Protein AF-A0AA40B364-F1 (afdb_monomer)

Foldseek 3Di:
DDDDDDDDDDDDDDDDDDDDPDPAADQQGWWADPPRAIFGFHFPVLLDPQWDWDAPRGHNDPRRTTTIFHQAWDPLGFTWHFCVPQPQNQWDAPGGGGDRRGTTRHHDPVDHGDDPDPLALLQQLLVQLCVQFFAAADPPFAFLVAADDVVRHAAFLRSSQNSCCVRVVDHCPVLVCSAQLSLQVPDCVSNVWDKDFLQPDAFRKKWWDFAPLSDSPPSRTHHIFTDRGSAQKTFGNQDHPDGTDIDGLPPDPSNVSQHPDDRRITITRGDRPDDPDPVVVVVVVVVVVVVCVPPDPVVVVVVVVVVVPPPVVVVVVVVVVVVLLVVLPPVPDPVSVVVVVVVVVVVVVPDDDDDDDDDD

Radius of gyration: 29.92 Å; Cα contacts (8 Å, |Δi|>4): 599; chains: 1; bounding box: 68×117×84 Å

InterPro domains:
  IPR000064 Endopeptidase, NLPC/P60 domain [PF00877] (134-253)
  IPR000064 Endopeptidase, NLPC/P60 domain [PS51935] (119-266)
  IPR038765 Papain-like cysteine peptidase superfamily [SSF54001] (124-273)
  IPR051794 Peptidoglycan endopeptidase RipA/RipB-like [PTHR47359] (113-251)

Sequence (360 aa):
MKPVFLILSLLSAGFAAASNITERSVLNGACTGADGAPGVCIHKDACGSGAKFINNACPGTPDEVKCCTKTSCGSAGGNCRFTSQCASRNTQSGLCPGPVDFKCCLPTKTDPDPKPPTKDPGLAILAKAKEAVGVPYRFDSGSCSGPTGNPKSFDCSGLVSWAVCQVTHRSLFDENLRETYKLYCAPESKSKYKKIPFSQRRAGDAVFFGPNKCRCPGRDVHHVALMLDSGTRIWNALKRGAKVREDNFKGKHDYQNYDDGPRRHCYLGLPRAWGRLVYFAIGSCWWQTRVAKKKDKKAAEDLEAALADSASYREEVIQLTGMLRGMAGNANDPRGVELAKYIDRQVVRRGPNRSDPLSE

Mean predicted aligned error: 21.0 Å

Nearest PDB structures (foldseek):
  8auc-assembly3_B  TM=7.488E-01  e=2.803E-07  Corynebacterium glutamicum ATCC 13032
  8auc-assembly3_A  TM=7.396E-01  e=6.044E-07  Corynebacterium glutamicum ATCC 13032
  8aud-assembly1_A  TM=7.665E-01  e=1.158E-06  Corynebacterium glutamicum ATCC 13032
  8aud-assembly2_B  TM=7.556E-01  e=2.496E-06  Corynebacterium glutamicum ATCC 13032

Solvent-accessible surface area (backbone atoms only — not comparable to full-atom values): 20580 Å² total; per-residue (Å²): 139,85,87,83,84,84,82,87,82,85,82,83,83,80,82,82,81,82,77,78,82,69,77,61,39,46,85,69,26,80,24,61,33,77,100,69,38,48,25,32,17,34,48,54,86,56,47,46,93,81,43,49,74,34,84,82,42,24,46,81,47,60,90,59,36,18,11,31,24,27,81,62,21,70,97,65,53,7,31,30,36,46,56,94,71,32,88,65,71,37,67,40,78,88,61,28,61,71,49,92,54,30,18,14,29,31,62,45,99,93,42,80,62,80,63,84,62,73,70,45,53,19,46,35,24,42,56,50,43,56,74,46,58,65,36,35,29,34,86,94,16,34,38,66,93,38,61,31,75,87,73,54,8,22,16,26,34,21,42,52,34,18,18,41,14,71,69,67,74,47,53,32,67,84,67,70,31,39,50,45,32,46,44,69,56,39,53,47,88,76,55,65,32,46,74,44,61,68,94,70,46,36,48,20,23,37,42,46,42,36,57,84,66,48,40,66,80,80,64,37,27,73,40,37,32,28,26,64,36,69,72,52,38,29,41,37,23,81,44,82,92,38,42,22,40,81,49,60,49,70,93,29,77,97,37,43,90,54,64,85,56,102,82,47,67,49,36,39,30,50,50,76,69,75,71,90,67,64,68,62,59,59,54,49,53,60,52,50,57,62,58,42,76,75,76,45,73,64,67,55,53,55,53,51,54,62,57,73,68,40,68,72,57,57,55,54,52,51,53,52,52,52,52,52,52,63,71,32,64,53,92,84,40,75,66,29,55,54,51,48,56,51,51,52,56,58,52,66,76,66,59,79,83,79,80,81,89,90,88,134

Structure (mmCIF, N/CA/C/O backbone):
data_AF-A0AA40B364-F1
#
_entry.id   AF-A0AA40B364-F1
#
loop_
_atom_site.group_PDB
_atom_site.id
_atom_site.type_symbol
_atom_site.label_atom_id
_atom_site.label_alt_id
_atom_site.label_comp_id
_atom_site.label_asym_id
_atom_site.label_entity_id
_atom_site.label_seq_id
_atom_site.pdbx_PDB_ins_code
_atom_site.Cartn_x
_atom_site.Cartn_y
_atom_site.Cartn_z
_atom_site.occupancy
_atom_site.B_iso_or_equiv
_atom_site.auth_seq_id
_atom_site.auth_comp_id
_atom_site.auth_asym_id
_atom_site.auth_atom_id
_atom_site.pdbx_PDB_model_num
ATOM 1 N N . MET A 1 1 ? 36.966 -65.752 30.920 1.00 45.97 1 MET A N 1
ATOM 2 C CA . MET A 1 1 ? 35.956 -65.251 29.960 1.00 45.97 1 MET A CA 1
ATOM 3 C C . MET A 1 1 ? 35.439 -63.926 30.511 1.00 45.97 1 MET A C 1
ATOM 5 O O . MET A 1 1 ? 35.080 -63.891 31.679 1.00 45.97 1 MET A O 1
ATOM 9 N N . LYS A 1 2 ? 35.581 -62.822 29.763 1.00 35.88 2 LYS A N 1
ATOM 10 C CA . LYS A 1 2 ? 35.313 -61.444 30.231 1.00 35.88 2 LYS A CA 1
ATOM 11 C C . LYS A 1 2 ? 33.823 -61.076 30.061 1.00 35.88 2 LYS A C 1
ATOM 13 O O . LYS A 1 2 ? 33.195 -61.624 29.158 1.00 35.88 2 LYS A O 1
ATOM 18 N N . PRO A 1 3 ? 33.268 -60.182 30.902 1.00 50.34 3 PRO A N 1
ATOM 19 C CA . PRO A 1 3 ? 31.832 -59.929 30.999 1.00 50.34 3 PRO A CA 1
ATOM 20 C C . PRO A 1 3 ? 31.361 -58.932 29.934 1.00 50.34 3 PRO A C 1
ATOM 22 O O . PRO A 1 3 ? 32.080 -57.991 29.601 1.00 50.34 3 PRO A O 1
ATOM 25 N N . VAL A 1 4 ? 30.138 -59.107 29.434 1.00 64.19 4 VAL A N 1
ATOM 26 C CA . VAL A 1 4 ? 29.458 -58.128 28.573 1.00 64.19 4 VAL A CA 1
ATOM 27 C C . VAL A 1 4 ? 28.274 -57.570 29.357 1.00 64.19 4 VAL A C 1
ATOM 29 O O . VAL A 1 4 ? 27.273 -58.249 29.561 1.00 64.19 4 VAL A O 1
ATOM 32 N N . PHE A 1 5 ? 28.437 -56.341 29.847 1.00 52.22 5 PHE A N 1
ATOM 33 C CA . PHE A 1 5 ? 27.385 -55.547 30.477 1.00 52.22 5 PHE A CA 1
ATOM 34 C C . PHE A 1 5 ? 26.496 -54.928 29.391 1.00 52.22 5 PHE A C 1
ATOM 36 O O . PHE A 1 5 ? 26.976 -54.188 28.533 1.00 52.22 5 PHE A O 1
ATOM 43 N N . LEU A 1 6 ? 25.200 -55.231 29.444 1.00 58.03 6 LEU A N 1
ATOM 44 C CA . LEU A 1 6 ? 24.162 -54.660 28.590 1.00 58.03 6 LEU A CA 1
ATOM 45 C C . LEU A 1 6 ? 23.707 -53.320 29.202 1.00 58.03 6 LEU A C 1
ATOM 47 O O . LEU A 1 6 ? 23.077 -53.308 30.258 1.00 58.03 6 LEU A O 1
ATOM 51 N N . ILE A 1 7 ? 24.056 -52.191 28.577 1.00 55.50 7 ILE A N 1
ATOM 52 C CA . ILE A 1 7 ? 23.631 -50.850 29.015 1.00 55.50 7 ILE A CA 1
ATOM 53 C C . ILE A 1 7 ? 22.301 -50.496 28.339 1.00 55.50 7 ILE A C 1
ATOM 55 O O . ILE A 1 7 ? 22.198 -50.445 27.114 1.00 55.50 7 ILE A O 1
ATOM 59 N N . LEU A 1 8 ? 21.290 -50.254 29.173 1.00 51.62 8 LEU A N 1
ATOM 60 C CA . LEU A 1 8 ? 19.938 -49.818 28.838 1.00 51.62 8 LEU A CA 1
ATOM 61 C C . LEU A 1 8 ? 19.918 -48.284 28.679 1.00 51.62 8 LEU A C 1
ATOM 63 O O . LEU A 1 8 ? 20.059 -47.565 29.666 1.00 51.62 8 LEU A O 1
ATOM 67 N N . SER A 1 9 ? 19.735 -47.773 27.458 1.00 53.75 9 SER A N 1
ATOM 68 C CA . SER A 1 9 ? 19.568 -46.331 27.202 1.00 53.75 9 SER A CA 1
ATOM 69 C C . SER A 1 9 ? 18.086 -45.964 27.089 1.00 53.75 9 SER A C 1
ATOM 71 O O . SER A 1 9 ? 17.447 -46.225 26.071 1.00 53.75 9 SER A O 1
ATOM 73 N N . LEU A 1 10 ? 17.549 -45.328 28.133 1.00 52.78 10 LEU A N 1
ATOM 74 C CA . LEU A 1 10 ? 16.273 -44.607 28.111 1.00 52.78 10 LEU A CA 1
ATOM 75 C C . LEU A 1 10 ? 16.456 -43.271 27.369 1.00 52.78 10 LEU A C 1
ATOM 77 O O . LEU A 1 10 ? 17.061 -42.347 27.911 1.00 52.78 10 LEU A O 1
ATOM 81 N N . LEU A 1 11 ? 15.922 -43.151 26.149 1.00 57.72 11 LEU A N 1
ATOM 82 C CA . LEU A 1 11 ? 15.727 -41.851 25.496 1.00 57.72 11 LEU A CA 1
ATOM 83 C C . LEU A 1 11 ? 14.357 -41.278 25.881 1.00 57.72 11 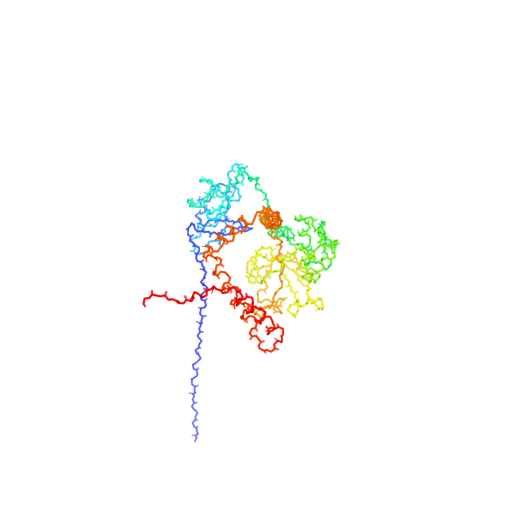LEU A C 1
ATOM 85 O O . LEU A 1 11 ? 13.308 -41.774 25.475 1.00 57.72 11 LEU A O 1
ATOM 89 N N . SER A 1 12 ? 14.392 -40.202 26.654 1.00 53.16 12 SER A N 1
ATOM 90 C CA . SER A 1 12 ? 13.273 -39.340 27.012 1.00 53.16 12 SER A CA 1
ATOM 91 C C . SER A 1 12 ? 12.926 -38.387 25.858 1.00 53.16 12 SER A C 1
ATOM 93 O O . SER A 1 12 ? 13.654 -37.437 25.577 1.00 53.16 12 SER A O 1
ATOM 95 N N . ALA A 1 13 ? 11.784 -38.606 25.201 1.00 55.00 13 ALA A N 1
ATOM 96 C CA . ALA A 1 13 ? 11.195 -37.649 24.263 1.00 55.00 13 ALA A CA 1
ATOM 97 C C . ALA A 1 13 ? 10.244 -36.702 25.015 1.00 55.00 13 ALA A C 1
ATOM 99 O O . ALA A 1 13 ? 9.078 -37.015 25.250 1.00 55.00 13 ALA A O 1
ATOM 100 N N . GLY A 1 14 ? 10.753 -35.538 25.423 1.00 47.88 14 GLY A N 1
ATOM 101 C CA . GLY A 1 14 ? 9.936 -34.445 25.948 1.00 47.88 14 GLY A CA 1
ATOM 102 C C . GLY A 1 14 ? 9.208 -33.721 24.815 1.00 47.88 14 GLY A C 1
ATOM 103 O O . GLY A 1 14 ? 9.818 -32.949 24.078 1.00 47.88 14 GLY A O 1
ATOM 104 N N . PHE A 1 15 ? 7.902 -33.948 24.677 1.00 54.12 15 PHE A N 1
ATOM 105 C CA . PHE A 1 15 ? 7.036 -33.149 23.810 1.00 54.12 15 PHE A CA 1
ATOM 106 C C . PHE A 1 15 ? 6.727 -31.808 24.491 1.00 54.12 15 PHE A C 1
ATOM 108 O O . PHE A 1 15 ? 5.899 -31.734 25.396 1.00 54.12 15 PHE A O 1
ATOM 115 N N . ALA A 1 16 ? 7.382 -30.731 24.056 1.00 50.66 16 ALA A N 1
ATOM 116 C CA . ALA A 1 16 ? 6.985 -29.373 24.415 1.00 50.66 16 ALA A CA 1
ATOM 117 C C . ALA A 1 16 ? 5.789 -28.946 23.544 1.00 50.66 16 ALA A C 1
ATOM 119 O O . ALA A 1 16 ? 5.950 -28.578 22.381 1.00 50.66 16 ALA A O 1
ATOM 120 N N . ALA A 1 17 ? 4.577 -29.002 24.099 1.00 53.25 17 ALA A N 1
ATOM 121 C CA . ALA A 1 17 ? 3.394 -28.414 23.480 1.00 53.25 17 ALA A CA 1
ATOM 122 C C . ALA A 1 17 ? 3.459 -26.880 23.602 1.00 53.25 17 ALA A C 1
ATOM 124 O O . ALA A 1 17 ? 3.235 -26.314 24.672 1.00 53.25 17 ALA A O 1
ATOM 125 N N . ALA A 1 18 ? 3.778 -26.195 22.503 1.00 51.03 18 ALA A N 1
ATOM 126 C CA . ALA A 1 18 ? 3.661 -24.745 22.414 1.00 51.03 18 ALA A CA 1
ATOM 127 C C . ALA A 1 18 ? 2.175 -24.361 22.309 1.00 51.03 18 ALA A C 1
ATOM 129 O O . ALA A 1 18 ? 1.571 -24.426 21.238 1.00 51.03 18 ALA A O 1
ATOM 130 N N . SER A 1 19 ? 1.576 -23.971 23.433 1.00 43.94 19 SER A N 1
ATOM 131 C CA . SER A 1 19 ? 0.236 -23.382 23.456 1.00 43.94 19 SER A CA 1
ATOM 132 C C . SER A 1 19 ? 0.289 -21.984 22.838 1.00 43.94 19 SER A C 1
ATOM 134 O O . SER A 1 19 ? 0.795 -21.044 23.448 1.00 43.94 19 SER A O 1
ATOM 136 N N . ASN A 1 20 ? -0.236 -21.832 21.621 1.00 45.94 20 ASN A N 1
ATOM 137 C CA . ASN A 1 20 ? -0.517 -20.516 21.056 1.00 45.94 20 ASN A CA 1
ATOM 138 C C . ASN A 1 20 ? -1.646 -19.878 21.875 1.00 45.94 20 ASN A C 1
ATOM 140 O O . ASN A 1 20 ? -2.795 -20.311 21.794 1.00 45.94 20 ASN A O 1
ATOM 144 N N . ILE A 1 21 ? -1.329 -18.855 22.669 1.00 45.75 21 ILE A N 1
ATOM 145 C CA . ILE A 1 21 ? -2.336 -18.015 23.321 1.00 45.75 21 ILE A CA 1
ATOM 146 C C . ILE A 1 21 ? -2.953 -17.137 22.228 1.00 45.75 21 ILE A C 1
ATOM 148 O O . ILE A 1 21 ? -2.521 -16.013 21.988 1.00 45.75 21 ILE A O 1
ATOM 152 N N . THR A 1 22 ? -3.931 -17.671 21.498 1.00 55.31 22 THR A N 1
ATOM 153 C CA . THR A 1 22 ? -4.832 -16.849 20.688 1.00 55.31 22 THR A CA 1
ATOM 154 C C . THR A 1 22 ? -5.627 -15.971 21.640 1.00 55.31 22 THR A C 1
ATOM 156 O O . THR A 1 22 ? -6.350 -16.484 22.496 1.00 55.31 22 THR A O 1
ATOM 159 N N . GLU A 1 23 ? -5.460 -14.658 21.505 1.00 60.25 23 GLU A N 1
ATOM 160 C CA . GLU A 1 23 ? -6.258 -13.660 22.208 1.00 60.25 23 GLU A CA 1
ATOM 161 C C . GLU A 1 23 ? -7.736 -13.979 21.952 1.00 60.25 23 GLU A C 1
ATOM 163 O O . GLU A 1 23 ? -8.206 -13.972 20.810 1.00 60.25 23 GLU A O 1
ATOM 168 N N . ARG A 1 24 ? -8.441 -14.405 23.006 1.00 70.19 24 ARG A N 1
ATOM 169 C CA . ARG A 1 24 ? -9.837 -14.817 22.884 1.00 70.19 24 ARG A CA 1
ATOM 170 C C . ARG A 1 24 ? -10.662 -13.574 22.602 1.00 70.19 24 ARG A C 1
ATOM 172 O O . ARG A 1 24 ? -10.646 -12.623 23.379 1.00 70.19 24 ARG A O 1
ATOM 179 N N . SER A 1 25 ? -11.403 -13.596 21.504 1.00 82.88 25 SER A N 1
ATOM 180 C CA . SER A 1 25 ? -12.483 -12.647 21.301 1.00 82.88 25 SER A CA 1
ATOM 181 C C . SER A 1 25 ? -13.517 -12.829 22.404 1.00 82.88 25 SER A C 1
ATOM 183 O O . SER A 1 25 ? -13.783 -13.940 22.862 1.00 82.88 25 SER A O 1
ATOM 185 N N . VAL A 1 26 ? -14.094 -11.718 22.836 1.00 89.06 26 VAL A N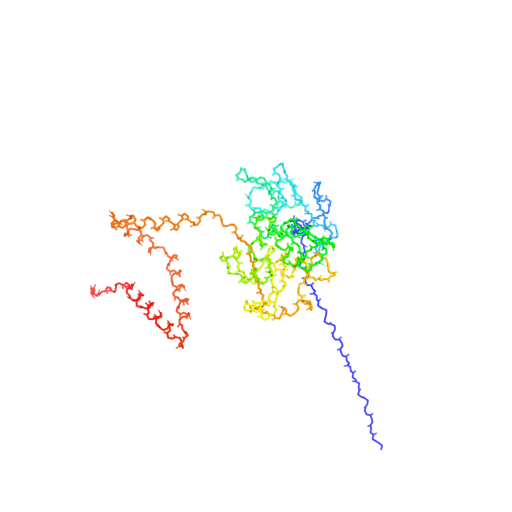 1
ATOM 186 C CA . VAL A 1 26 ? -15.186 -11.703 23.805 1.00 89.06 26 VAL A CA 1
ATOM 187 C C . VAL A 1 26 ? -16.482 -11.382 23.078 1.00 89.06 26 VAL A C 1
ATOM 189 O O . VAL A 1 26 ? -16.480 -10.656 22.080 1.00 89.06 26 VAL A O 1
ATOM 192 N N . LEU A 1 27 ? -17.598 -11.925 23.565 1.00 91.19 27 LEU A N 1
ATOM 193 C CA . LEU A 1 27 ? -18.919 -11.496 23.115 1.00 91.19 27 LEU A CA 1
ATOM 194 C C . LEU A 1 27 ? -19.039 -9.976 23.315 1.00 91.19 27 LEU A C 1
ATOM 196 O O . LEU A 1 27 ? -18.617 -9.456 24.345 1.00 91.19 27 LEU A O 1
ATOM 200 N N . ASN A 1 28 ? -19.588 -9.276 22.323 1.00 90.88 28 ASN A N 1
ATOM 201 C CA . ASN A 1 28 ? -19.626 -7.813 22.209 1.00 90.88 28 ASN A CA 1
ATOM 202 C C . ASN A 1 28 ? -18.254 -7.131 22.034 1.00 90.88 28 ASN A C 1
ATOM 204 O O . ASN A 1 28 ? -18.169 -5.906 22.060 1.00 90.88 28 ASN A O 1
ATOM 208 N N . GLY A 1 29 ? -17.184 -7.897 21.823 1.00 88.94 29 GLY A N 1
ATOM 209 C CA . GLY A 1 29 ? -15.846 -7.378 21.556 1.00 88.94 29 GLY A CA 1
ATOM 210 C C . GLY A 1 29 ? -15.648 -6.929 20.111 1.00 88.94 29 GLY A C 1
ATOM 211 O O . GLY A 1 29 ? -16.400 -7.302 19.207 1.00 88.94 29 GLY A O 1
ATOM 212 N N . ALA A 1 30 ? -14.600 -6.139 19.884 1.00 88.44 30 ALA A N 1
ATOM 213 C CA . ALA A 1 30 ? -14.223 -5.704 18.547 1.00 88.44 30 ALA A CA 1
ATOM 214 C C . ALA A 1 30 ? -13.685 -6.856 17.694 1.00 88.44 30 ALA A C 1
ATOM 216 O O . ALA A 1 30 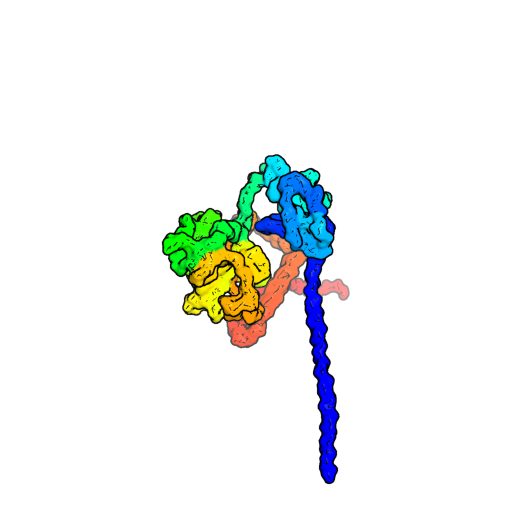? -12.953 -7.720 18.170 1.00 88.44 30 ALA A O 1
ATOM 217 N N . CYS A 1 31 ? -14.008 -6.816 16.407 1.00 89.69 31 CYS A N 1
ATOM 218 C CA . CYS A 1 31 ? -13.447 -7.710 15.406 1.00 89.69 31 CYS A CA 1
ATOM 219 C C . CYS A 1 31 ? -13.206 -6.964 14.095 1.00 89.69 31 CYS A C 1
ATOM 221 O O . CYS A 1 31 ? -13.708 -5.858 13.875 1.00 89.69 31 CYS A O 1
ATOM 223 N N . THR A 1 32 ? -12.436 -7.590 13.210 1.00 85.06 32 THR A N 1
ATOM 224 C CA . THR A 1 32 ? -12.155 -7.063 11.875 1.00 85.06 32 THR A CA 1
ATOM 225 C C . THR A 1 32 ? -12.786 -7.987 10.849 1.00 85.06 32 THR A C 1
ATOM 227 O O . THR A 1 32 ? -12.426 -9.160 10.764 1.00 85.06 32 THR A O 1
ATOM 230 N N . GLY A 1 33 ? -13.739 -7.467 10.080 1.00 78.12 33 GLY A N 1
ATOM 231 C CA . GLY A 1 33 ? -14.367 -8.208 8.999 1.00 78.12 33 GLY A CA 1
ATOM 232 C C . GLY A 1 33 ? -13.642 -8.069 7.659 1.00 78.12 33 GLY A C 1
ATOM 233 O O . GLY A 1 33 ? -12.478 -7.673 7.582 1.00 78.12 33 GLY A O 1
ATOM 234 N N . ALA A 1 34 ? -14.351 -8.407 6.581 1.00 73.19 34 ALA A N 1
ATOM 235 C CA . ALA A 1 34 ? -13.819 -8.458 5.226 1.00 73.19 34 ALA A CA 1
ATOM 236 C C . ALA A 1 34 ? -13.303 -7.076 4.842 1.00 73.19 34 ALA A C 1
ATOM 238 O O . ALA A 1 34 ? -13.857 -6.056 5.259 1.00 73.19 34 ALA A O 1
ATOM 239 N N . ASP A 1 35 ? -12.205 -7.061 4.092 1.00 73.19 35 ASP A N 1
ATOM 240 C CA . ASP A 1 35 ? -11.561 -5.835 3.619 1.00 73.19 35 ASP A CA 1
ATOM 241 C C . ASP A 1 35 ? -11.089 -4.884 4.738 1.00 73.19 35 ASP A C 1
ATOM 243 O O . ASP A 1 35 ? -10.745 -3.733 4.474 1.00 73.19 35 ASP A O 1
ATOM 247 N N . GLY A 1 36 ? -11.014 -5.363 5.988 1.00 75.56 36 GLY A N 1
ATOM 248 C CA . GLY A 1 36 ? -10.617 -4.562 7.147 1.00 75.56 36 GLY A CA 1
ATOM 249 C C . GLY A 1 36 ? -11.763 -3.768 7.782 1.00 75.56 36 GLY A C 1
ATOM 250 O O . GLY A 1 36 ? -11.507 -2.851 8.562 1.00 75.56 36 GLY A O 1
ATOM 251 N N . ALA A 1 37 ? -13.019 -4.075 7.441 1.00 77.31 37 ALA A N 1
ATOM 252 C CA . ALA A 1 37 ? -14.172 -3.375 7.993 1.00 77.31 37 ALA A CA 1
ATOM 253 C C . ALA A 1 37 ? -14.272 -3.583 9.520 1.00 77.31 37 ALA A C 1
ATOM 255 O O . ALA A 1 37 ? -14.217 -4.728 9.975 1.00 77.31 37 ALA A O 1
ATOM 256 N N . PRO A 1 38 ? -14.455 -2.518 10.324 1.00 83.56 38 PRO A N 1
ATOM 257 C CA . PRO A 1 38 ? -14.664 -2.665 11.759 1.00 83.56 38 PRO A CA 1
ATOM 258 C C . PRO A 1 38 ? -15.981 -3.399 12.030 1.00 83.56 38 PRO A C 1
ATOM 260 O O . PRO A 1 38 ? -16.994 -3.150 11.368 1.00 83.56 38 PRO A O 1
ATOM 263 N N . GLY A 1 39 ? -15.959 -4.300 13.005 1.00 91.00 39 GLY A N 1
ATOM 264 C CA . GLY A 1 39 ? -17.101 -5.116 13.385 1.00 91.00 39 GLY A CA 1
ATOM 265 C C . GLY A 1 39 ? -17.172 -5.386 14.877 1.00 91.00 39 GLY A C 1
ATOM 266 O O . GLY A 1 39 ? -16.315 -4.958 15.655 1.00 91.00 39 GLY A O 1
ATOM 267 N N . VAL A 1 40 ? -18.205 -6.136 15.246 1.00 94.56 40 VAL A N 1
ATOM 268 C CA . VAL A 1 40 ? -18.435 -6.607 16.609 1.00 94.56 40 VAL A CA 1
ATOM 269 C C . VAL A 1 40 ? -18.761 -8.100 16.625 1.00 94.56 40 VAL A C 1
ATOM 271 O O . VAL A 1 40 ? -19.481 -8.600 15.758 1.00 94.56 40 VAL A O 1
ATOM 274 N N . CYS A 1 41 ? -18.213 -8.818 17.603 1.00 95.12 41 CYS A N 1
ATOM 275 C CA . CYS A 1 41 ? -18.492 -10.230 17.836 1.00 95.12 41 CYS A CA 1
ATOM 276 C C . CYS A 1 41 ? -19.840 -10.396 18.532 1.00 95.12 41 CYS A C 1
ATOM 278 O O . CYS A 1 41 ? -19.951 -10.156 19.731 1.00 95.12 41 CYS A O 1
ATOM 280 N N . ILE A 1 42 ? -20.862 -10.819 17.794 1.00 94.94 42 ILE A N 1
ATOM 281 C CA . ILE A 1 42 ? -22.218 -11.047 18.314 1.00 94.94 42 ILE A CA 1
ATOM 282 C C . ILE A 1 42 ? -22.811 -12.321 17.724 1.00 94.94 42 ILE A C 1
ATOM 284 O O . ILE A 1 42 ? -22.305 -12.848 16.732 1.00 94.94 42 ILE A O 1
ATOM 288 N N . HIS A 1 43 ? -23.902 -12.810 18.311 1.00 94.06 43 HIS A N 1
ATOM 289 C CA . HIS A 1 43 ? -24.668 -13.905 17.719 1.00 94.06 43 HIS A CA 1
ATOM 290 C C . HIS A 1 43 ? -25.082 -13.552 16.286 1.00 94.06 43 HIS A C 1
ATOM 292 O O . HIS A 1 43 ? -25.531 -12.434 16.022 1.00 94.06 43 HIS A O 1
ATOM 298 N N . LYS A 1 44 ? -24.953 -14.509 15.363 1.00 90.56 44 LYS A N 1
ATOM 299 C CA . LYS A 1 44 ? -25.294 -14.325 13.943 1.00 90.56 44 LYS A CA 1
ATOM 300 C C . LYS A 1 44 ? -26.712 -13.771 13.752 1.00 90.56 44 LYS A C 1
ATOM 302 O O . LYS A 1 44 ? -26.915 -12.933 12.885 1.00 90.56 44 LYS A O 1
ATOM 307 N N . ASP A 1 45 ? -27.656 -14.176 14.602 1.00 90.19 45 ASP A N 1
ATOM 308 C CA . ASP A 1 45 ? -29.065 -13.784 14.504 1.00 90.19 45 ASP A CA 1
ATOM 309 C C . ASP A 1 45 ? -29.295 -12.342 14.990 1.00 90.19 45 ASP A C 1
ATOM 311 O O . ASP A 1 45 ? -30.252 -11.686 14.590 1.00 90.19 45 ASP A O 1
ATOM 315 N N . ALA A 1 46 ? -28.369 -11.806 15.794 1.00 90.31 46 ALA A N 1
ATOM 316 C CA . ALA A 1 46 ? -28.336 -10.396 16.180 1.00 90.31 46 ALA A CA 1
ATOM 317 C C . ALA A 1 46 ? -27.671 -9.508 15.110 1.00 90.31 46 ALA A C 1
ATOM 319 O O . ALA A 1 46 ? -27.734 -8.277 15.186 1.00 90.31 46 ALA A O 1
ATOM 320 N N . CYS A 1 47 ? -27.040 -10.108 14.095 1.00 87.38 47 CYS A N 1
ATOM 321 C CA . CYS A 1 47 ? -26.500 -9.402 12.941 1.00 87.38 47 CYS A CA 1
ATOM 322 C C . CYS A 1 47 ? -27.666 -9.048 11.998 1.00 87.38 47 CYS A C 1
ATOM 324 O O . CYS A 1 47 ? -27.972 -9.766 11.051 1.00 87.38 47 CYS A O 1
ATOM 326 N N . GLY A 1 48 ? -28.378 -7.965 12.329 1.00 81.50 48 GLY A N 1
ATOM 327 C CA . GLY A 1 48 ? -29.609 -7.549 11.650 1.00 81.50 48 GLY A CA 1
ATOM 328 C C . GLY A 1 48 ? -29.447 -7.172 10.167 1.00 81.50 48 GLY A C 1
ATOM 329 O O . GLY A 1 48 ? -28.356 -7.176 9.595 1.00 81.50 48 GLY A O 1
ATOM 330 N N . SER A 1 49 ? -30.557 -6.784 9.533 1.00 72.25 49 SER A N 1
ATOM 331 C CA . SER A 1 49 ? -30.622 -6.500 8.092 1.00 72.25 49 SER A CA 1
ATOM 332 C C . SER A 1 49 ? -29.607 -5.440 7.630 1.00 72.25 49 SER A C 1
ATOM 334 O O . SER A 1 49 ? -29.515 -4.338 8.189 1.00 72.25 49 SER A O 1
ATOM 336 N N . GLY A 1 50 ? -28.860 -5.774 6.573 1.00 74.00 50 GLY A N 1
ATOM 337 C CA . GLY A 1 50 ? -27.832 -4.919 5.968 1.00 74.00 50 GLY A CA 1
ATOM 338 C C . GLY A 1 50 ? -26.434 -5.051 6.585 1.00 74.00 50 GLY A C 1
ATOM 339 O O . GLY A 1 50 ? -25.501 -4.414 6.097 1.00 74.00 50 GLY A O 1
ATOM 340 N N . ALA A 1 51 ? -26.264 -5.865 7.629 1.00 83.38 51 ALA A N 1
ATOM 341 C CA . ALA A 1 51 ? -24.954 -6.267 8.125 1.00 83.38 51 ALA A CA 1
ATOM 342 C C . ALA A 1 51 ? -24.476 -7.565 7.443 1.00 83.38 51 ALA A C 1
ATOM 344 O O . ALA A 1 51 ? -25.276 -8.364 6.959 1.00 83.38 51 ALA A O 1
ATOM 345 N N . LYS A 1 52 ? -23.159 -7.767 7.387 1.00 89.31 52 LYS A N 1
ATOM 346 C CA . LYS A 1 52 ? -22.512 -8.992 6.904 1.00 89.31 52 LYS A CA 1
ATOM 347 C C . LYS A 1 52 ? -21.816 -9.676 8.071 1.00 89.31 52 LYS A C 1
ATOM 349 O O . LYS A 1 52 ? -21.223 -9.001 8.907 1.00 89.31 52 LYS A O 1
ATOM 354 N N . PHE A 1 53 ? -21.840 -11.003 8.105 1.00 90.69 53 PHE A N 1
ATOM 355 C CA . PHE A 1 53 ? -21.106 -11.780 9.099 1.00 90.69 53 PHE A CA 1
ATOM 356 C C . PHE A 1 53 ? -19.953 -12.552 8.466 1.00 90.69 53 PHE A C 1
ATOM 358 O O . PHE A 1 53 ? -19.998 -12.918 7.290 1.00 90.69 53 PHE A O 1
ATOM 365 N N . ILE A 1 54 ? -18.918 -12.810 9.263 1.00 88.31 54 ILE A N 1
ATOM 366 C CA . ILE A 1 54 ? -17.747 -13.580 8.842 1.00 88.31 54 ILE A CA 1
ATOM 367 C C . ILE A 1 54 ? -17.449 -14.677 9.847 1.00 88.31 54 ILE A C 1
ATOM 369 O O . ILE A 1 54 ? -17.419 -14.457 11.061 1.00 88.31 54 ILE A O 1
ATOM 373 N N . ASN A 1 55 ? -17.220 -15.869 9.303 1.00 86.69 55 ASN A N 1
ATOM 374 C CA . ASN A 1 55 ? -16.851 -17.053 10.060 1.00 86.69 55 ASN A CA 1
ATOM 375 C C . ASN A 1 55 ? -15.416 -16.945 10.575 1.00 86.69 55 ASN A C 1
ATOM 377 O O . ASN A 1 55 ? -14.541 -16.441 9.877 1.00 86.69 55 ASN A O 1
ATOM 381 N N . ASN A 1 56 ? -15.181 -17.455 11.785 1.00 83.56 56 ASN A N 1
ATOM 382 C CA . ASN A 1 56 ? -13.857 -17.557 12.411 1.00 83.56 56 ASN A CA 1
ATOM 383 C C . ASN A 1 56 ? -13.145 -16.215 12.662 1.00 83.56 56 ASN A C 1
ATOM 385 O O . ASN A 1 56 ? -11.964 -16.195 12.990 1.00 83.56 56 ASN A O 1
ATOM 389 N N . ALA A 1 57 ? -13.862 -15.095 12.552 1.00 84.44 57 ALA A N 1
ATOM 390 C CA . ALA A 1 57 ? -13.344 -13.758 12.848 1.00 84.44 57 ALA A CA 1
ATOM 391 C C . ALA A 1 57 ? -13.526 -13.346 14.326 1.00 84.44 57 ALA A C 1
ATOM 393 O O . ALA A 1 57 ? -13.152 -12.239 14.703 1.00 84.44 57 ALA A O 1
ATOM 394 N N . CYS A 1 58 ? -14.077 -14.246 15.146 1.00 89.56 58 CYS A N 1
ATOM 395 C CA . CYS A 1 58 ? -14.181 -14.144 16.601 1.00 89.56 58 CYS A CA 1
ATOM 396 C C . CYS A 1 58 ? -13.583 -15.417 17.232 1.00 89.56 58 CYS A C 1
ATOM 398 O O . CYS A 1 58 ? -14.317 -16.329 17.609 1.00 89.56 58 CYS A O 1
ATOM 400 N N . PRO A 1 59 ? -12.248 -15.575 17.252 1.00 87.50 59 PRO A N 1
ATOM 401 C CA . PRO A 1 59 ? -11.609 -16.764 17.812 1.00 87.50 59 PRO A CA 1
ATOM 402 C C . PRO A 1 59 ? -11.902 -16.918 19.308 1.00 87.50 59 PRO A C 1
ATOM 404 O O . PRO A 1 59 ? -11.768 -15.974 20.082 1.00 87.50 59 PRO A O 1
ATOM 407 N N . GLY A 1 60 ? -12.255 -18.130 19.733 1.00 84.25 60 GLY A N 1
ATOM 408 C CA . GLY A 1 60 ? -12.507 -18.439 21.143 1.00 84.25 60 GLY A CA 1
ATOM 409 C C . GLY A 1 60 ? -13.916 -18.109 21.643 1.00 84.25 60 GLY A C 1
ATOM 410 O O . GLY A 1 60 ? -14.170 -18.287 22.833 1.00 84.25 60 GLY A O 1
ATOM 411 N N . THR A 1 61 ? -14.826 -17.679 20.764 1.00 86.06 61 THR A N 1
ATOM 412 C CA . THR A 1 61 ? -16.269 -17.601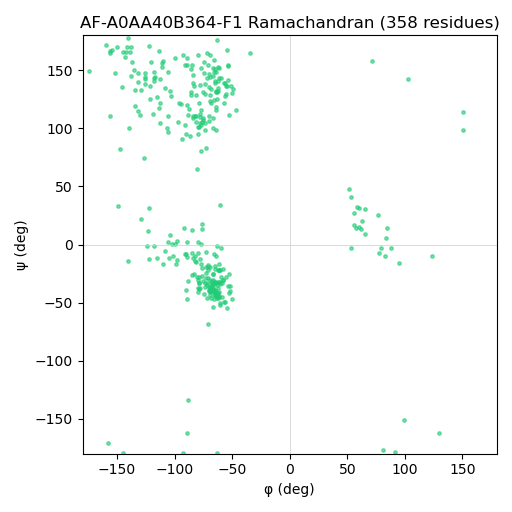 21.047 1.00 86.06 61 THR A CA 1
ATOM 413 C C . THR A 1 61 ? -17.015 -18.807 20.458 1.00 86.06 61 THR A C 1
ATOM 415 O O . THR A 1 61 ? -16.484 -19.444 19.546 1.00 86.06 61 THR A O 1
ATOM 418 N N . PRO A 1 62 ? -18.237 -19.121 20.934 1.00 89.44 62 PRO A N 1
ATOM 419 C CA . PRO A 1 62 ? -19.083 -20.160 20.340 1.00 89.44 62 PRO A CA 1
ATOM 420 C C . PRO A 1 62 ? -19.306 -19.962 18.834 1.00 89.44 62 PRO A C 1
ATOM 422 O O . PRO A 1 62 ? -19.283 -18.831 18.346 1.00 89.44 62 PRO A O 1
ATOM 425 N N . ASP A 1 63 ? -19.578 -21.046 18.101 1.00 86.94 63 ASP A N 1
ATOM 426 C CA . ASP A 1 63 ? -19.708 -21.026 16.635 1.00 86.94 63 ASP A CA 1
ATOM 427 C C . ASP A 1 63 ? -20.816 -20.097 16.127 1.00 86.94 63 ASP A C 1
ATOM 429 O O . ASP A 1 63 ? -20.735 -19.566 15.023 1.00 86.94 63 ASP A O 1
ATOM 433 N N . GLU A 1 64 ? -21.854 -19.875 16.917 1.00 89.12 64 GLU A N 1
ATOM 434 C CA . GLU A 1 64 ? -22.939 -18.928 16.648 1.00 89.12 64 GLU A CA 1
ATOM 435 C C . GLU A 1 64 ? -22.535 -17.451 16.763 1.00 89.12 64 GLU A C 1
ATOM 437 O O . GLU A 1 64 ? -23.233 -16.593 16.218 1.00 89.12 64 GLU A O 1
ATOM 442 N N . VAL A 1 65 ? -21.409 -17.141 17.413 1.00 92.75 65 VAL A N 1
ATOM 443 C CA . VAL A 1 65 ? -20.860 -15.786 17.517 1.00 92.75 65 VAL A CA 1
ATOM 444 C C . VAL A 1 65 ? -19.971 -15.514 16.309 1.00 92.75 65 VAL A C 1
ATOM 446 O O . VAL A 1 65 ? -18.944 -16.158 16.093 1.00 92.75 65 VAL A O 1
ATOM 449 N N . LYS A 1 66 ? -20.371 -14.539 15.494 1.00 93.44 66 LYS A N 1
ATOM 450 C CA . LYS A 1 66 ? -19.684 -14.156 14.259 1.00 93.44 66 LYS A CA 1
ATOM 451 C C . LYS A 1 66 ? -19.257 -12.697 14.320 1.00 93.44 66 LYS A C 1
ATOM 453 O O . LYS A 1 66 ? -19.859 -11.886 15.022 1.00 93.44 66 LYS A O 1
ATOM 458 N N . CYS A 1 67 ? -18.243 -12.349 13.529 1.00 93.44 67 CYS A N 1
ATOM 459 C CA . CYS A 1 67 ? -17.885 -10.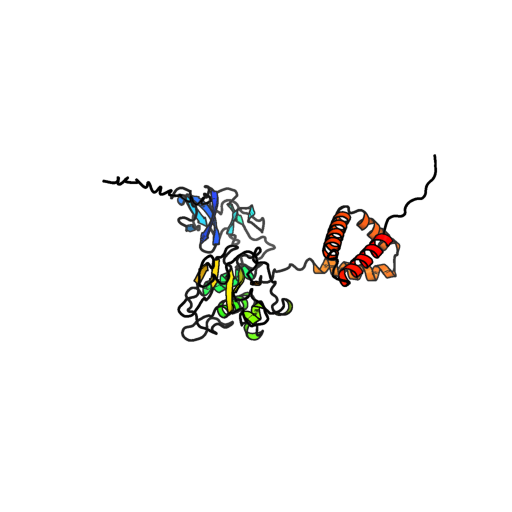947 13.360 1.00 93.44 67 CYS A CA 1
ATOM 460 C C . CYS A 1 67 ? -18.910 -10.283 12.451 1.00 93.44 67 CYS A C 1
ATOM 462 O O . CYS A 1 67 ? -18.947 -10.571 11.254 1.00 93.44 67 CYS A O 1
ATOM 464 N N . CYS A 1 68 ? -19.739 -9.420 13.024 1.00 93.88 68 CYS A N 1
ATOM 465 C CA . CYS A 1 68 ? -20.761 -8.680 12.312 1.00 93.88 68 CYS A CA 1
ATOM 466 C C . CYS A 1 68 ? -20.215 -7.308 11.902 1.00 93.88 68 CYS A C 1
ATOM 468 O O . CYS A 1 68 ? -19.801 -6.515 12.750 1.00 93.88 68 CYS A O 1
ATOM 470 N N . THR A 1 69 ? -20.210 -7.013 10.604 1.00 91.62 69 THR A N 1
ATOM 471 C CA . THR A 1 69 ? -19.804 -5.718 10.051 1.00 91.62 69 THR A CA 1
ATOM 472 C C . THR A 1 69 ? -20.955 -5.058 9.317 1.00 91.62 69 THR A C 1
ATOM 474 O O . THR A 1 69 ? -21.744 -5.701 8.627 1.00 91.62 69 THR A O 1
ATOM 477 N N . LYS A 1 70 ? -21.047 -3.736 9.434 1.00 89.19 70 LYS A N 1
ATOM 478 C CA . LYS A 1 70 ? -22.035 -2.947 8.703 1.00 89.19 70 LYS A CA 1
ATOM 479 C C . LYS A 1 70 ? -21.381 -1.658 8.228 1.00 89.19 70 LYS A C 1
ATOM 481 O O . LYS A 1 70 ? -21.157 -0.717 8.988 1.00 89.19 70 LYS A O 1
ATOM 486 N N . THR A 1 71 ? -21.003 -1.668 6.954 1.00 83.00 71 THR A N 1
ATOM 487 C CA . THR A 1 71 ? -20.223 -0.600 6.314 1.00 83.00 71 THR A CA 1
ATOM 488 C C . THR A 1 71 ? -21.059 0.626 5.959 1.00 83.00 71 THR A C 1
ATOM 490 O O . THR A 1 71 ? -20.478 1.665 5.673 1.00 83.00 71 THR A O 1
ATOM 493 N N . SER A 1 72 ? -22.390 0.522 6.014 1.00 85.62 72 SER A N 1
ATOM 494 C CA . SER A 1 72 ? -23.318 1.637 5.824 1.00 85.62 72 SER A CA 1
ATOM 495 C C . SER A 1 72 ? -24.421 1.631 6.885 1.00 85.62 72 SER A C 1
ATOM 497 O O . SER A 1 72 ? -25.026 0.599 7.184 1.00 85.62 72 SER A O 1
ATOM 499 N N . CYS A 1 73 ? -24.683 2.787 7.481 1.00 87.44 73 CYS A N 1
ATOM 500 C CA . CYS A 1 73 ? -25.756 2.998 8.440 1.00 87.44 73 CYS A CA 1
ATOM 501 C C . CYS A 1 73 ? -26.222 4.459 8.407 1.00 87.44 73 CYS A C 1
ATOM 503 O O . CYS A 1 73 ? -25.436 5.373 8.177 1.00 87.44 73 CYS A O 1
ATOM 505 N N . GLY A 1 74 ? -27.511 4.680 8.665 1.00 84.19 74 GLY A N 1
ATOM 506 C CA . GLY A 1 74 ? -28.110 6.015 8.661 1.00 84.19 74 GLY A CA 1
ATOM 507 C C . GLY A 1 74 ? -28.252 6.619 7.262 1.00 84.19 74 GLY A C 1
ATOM 508 O O . GLY A 1 74 ? -27.557 6.248 6.318 1.00 84.19 74 GLY A O 1
ATOM 509 N N . SER A 1 75 ? -29.167 7.576 7.128 1.00 78.75 75 SER A N 1
ATOM 510 C CA . SER A 1 75 ? -29.469 8.211 5.837 1.00 78.75 75 SER A CA 1
ATOM 511 C C . SER A 1 75 ? -28.352 9.134 5.336 1.00 78.75 75 SER A C 1
ATOM 513 O O . SER A 1 75 ? -28.291 9.421 4.149 1.00 78.75 75 SER A O 1
ATOM 515 N N . ALA A 1 76 ? -27.458 9.571 6.230 1.00 69.19 76 ALA A N 1
ATOM 516 C CA . ALA A 1 76 ? -26.297 10.411 5.921 1.00 69.19 76 ALA A CA 1
ATOM 517 C C . ALA A 1 76 ? -25.016 9.597 5.616 1.00 69.19 76 ALA A C 1
ATOM 519 O O . ALA A 1 76 ? -23.917 10.132 5.664 1.00 69.19 76 ALA A O 1
ATOM 520 N N . GLY A 1 77 ? -25.119 8.283 5.377 1.00 77.81 77 GLY A N 1
ATOM 521 C CA . GLY A 1 77 ? -23.979 7.461 4.946 1.00 77.81 77 GLY A CA 1
ATOM 522 C C . GLY A 1 77 ? -22.965 7.078 6.037 1.00 77.81 77 GLY A C 1
ATOM 523 O O . GLY A 1 77 ? -21.813 6.796 5.739 1.00 77.81 77 GLY A O 1
ATOM 524 N N . GLY A 1 78 ? -23.342 7.025 7.311 1.00 84.38 78 GLY A N 1
ATOM 525 C CA . GLY A 1 78 ? -22.424 6.604 8.375 1.00 84.38 78 GLY A CA 1
ATOM 526 C C . GLY A 1 78 ? -21.928 5.156 8.257 1.00 84.38 78 GLY A C 1
ATOM 527 O O . GLY A 1 78 ? -22.373 4.377 7.414 1.00 84.38 78 GLY A O 1
ATOM 528 N N . ASN A 1 79 ? -21.024 4.760 9.155 1.00 87.44 79 ASN A N 1
ATOM 529 C CA . ASN A 1 79 ? -20.556 3.376 9.267 1.00 87.44 79 ASN A CA 1
ATOM 530 C C . ASN A 1 79 ? -20.505 2.909 10.733 1.00 87.44 79 ASN A C 1
ATOM 532 O O . ASN A 1 79 ? -20.280 3.712 11.640 1.00 87.44 79 ASN A O 1
ATOM 536 N N . CYS A 1 80 ? -20.709 1.612 10.976 1.00 91.06 80 CYS A N 1
ATOM 537 C CA . CYS A 1 80 ? -20.789 1.065 12.332 1.00 91.06 80 CYS A CA 1
ATOM 538 C C . CYS A 1 80 ? -19.411 0.827 12.953 1.00 91.06 80 CYS A C 1
ATOM 540 O O . CYS A 1 80 ? -18.549 0.206 12.326 1.00 91.06 80 CYS A O 1
ATOM 542 N N . ARG A 1 81 ? -19.194 1.349 14.166 1.00 90.06 81 ARG A N 1
ATOM 543 C CA . ARG A 1 81 ? -17.922 1.268 14.908 1.00 90.06 81 ARG A CA 1
ATOM 544 C C . ARG A 1 81 ? -18.173 1.420 16.403 1.00 90.06 81 ARG A C 1
ATOM 546 O O . ARG A 1 81 ? -19.203 1.950 16.814 1.00 90.06 81 ARG A O 1
ATOM 553 N N . PHE A 1 82 ? -17.177 1.069 17.209 1.00 89.88 82 PHE A N 1
ATOM 554 C CA . PHE A 1 82 ? -17.171 1.489 18.606 1.00 89.88 82 PHE A CA 1
ATOM 555 C C . PHE A 1 82 ? -17.113 3.017 18.699 1.00 89.88 82 PHE A C 1
ATOM 557 O O . PHE A 1 82 ? -16.403 3.664 17.927 1.00 89.88 82 PHE A O 1
ATOM 564 N N . THR A 1 83 ? -17.842 3.605 19.645 1.00 87.19 83 THR A N 1
ATOM 565 C CA . THR A 1 83 ? -17.904 5.060 19.872 1.00 87.19 83 THR A CA 1
ATOM 566 C C . THR A 1 83 ? -16.518 5.673 20.056 1.00 87.19 83 THR A C 1
ATOM 568 O O . THR A 1 83 ? -16.252 6.756 19.539 1.00 87.19 83 THR A O 1
ATOM 571 N N . SER A 1 84 ? -15.601 4.942 20.695 1.00 83.19 84 SER A N 1
ATOM 572 C CA . SER A 1 84 ? -14.185 5.303 20.849 1.00 83.19 84 SER A CA 1
ATOM 573 C C . SER A 1 84 ? -13.430 5.454 19.519 1.00 83.19 84 SER A C 1
ATOM 575 O O . SER A 1 84 ? -12.423 6.154 19.454 1.00 83.19 84 SER A O 1
ATOM 577 N N . GLN A 1 85 ? -13.926 4.839 18.444 1.00 80.75 85 GLN A N 1
ATOM 578 C CA . GLN A 1 85 ? -13.369 4.870 17.090 1.00 80.75 85 GLN A CA 1
ATOM 579 C C . GLN A 1 85 ? -14.131 5.835 16.156 1.00 80.75 85 GLN A C 1
ATOM 581 O O . GLN A 1 85 ? -13.779 5.978 14.978 1.00 80.75 85 GLN A O 1
ATOM 586 N N . CYS A 1 86 ? -15.172 6.517 16.648 1.00 82.06 86 CYS A N 1
ATOM 587 C CA . CYS A 1 86 ? -15.891 7.541 15.892 1.00 82.06 86 CYS A CA 1
ATOM 588 C C . CYS A 1 86 ? -15.122 8.871 15.910 1.00 82.06 86 CYS A C 1
ATOM 590 O O . CYS A 1 86 ? -15.300 9.695 16.805 1.00 82.06 86 CYS A O 1
ATOM 592 N N . ALA A 1 87 ? -14.319 9.132 14.875 1.00 73.88 87 ALA A N 1
ATOM 593 C CA . ALA A 1 87 ? -13.585 10.396 14.745 1.00 73.88 87 ALA A CA 1
ATOM 594 C C . ALA A 1 87 ? -14.497 11.642 14.724 1.00 73.88 87 ALA A C 1
ATOM 596 O O . ALA A 1 87 ? -14.111 12.684 15.248 1.00 73.88 87 ALA A O 1
ATOM 597 N N . SER A 1 88 ? -15.705 11.530 14.156 1.00 73.62 88 SER A N 1
ATOM 598 C CA . SER A 1 88 ? -16.678 12.629 14.080 1.00 73.62 88 SER A CA 1
ATOM 599 C C . SER A 1 88 ? -17.332 12.955 15.422 1.00 73.62 88 SER A C 1
ATOM 601 O O . SER A 1 88 ? -17.936 14.015 15.552 1.00 73.62 88 SER A O 1
ATOM 603 N N . ARG A 1 89 ? -17.288 12.030 16.397 1.00 78.62 89 ARG A N 1
ATOM 604 C CA . ARG A 1 89 ? -18.097 12.030 17.636 1.00 78.62 89 ARG A CA 1
ATOM 605 C C . ARG A 1 89 ? -19.618 12.146 17.423 1.00 78.62 89 ARG A C 1
ATOM 607 O O . ARG A 1 89 ? -20.371 12.036 18.385 1.00 78.62 89 ARG A O 1
ATOM 614 N N . ASN A 1 90 ? -20.078 12.301 16.181 1.00 85.00 90 ASN A N 1
ATOM 615 C CA . ASN A 1 90 ? -21.476 12.274 15.793 1.00 85.00 90 ASN A CA 1
ATOM 616 C C . ASN A 1 90 ? -21.908 10.816 15.662 1.00 85.00 90 ASN A C 1
ATOM 618 O O . ASN A 1 90 ? -21.504 10.118 14.731 1.00 85.00 90 ASN A O 1
ATOM 622 N N . THR A 1 91 ? -22.676 10.340 16.638 1.00 91.00 91 THR A N 1
ATOM 623 C CA . THR A 1 91 ? -23.072 8.935 16.721 1.00 91.00 91 THR A CA 1
ATOM 624 C C . THR A 1 91 ? -24.579 8.804 16.812 1.00 91.00 91 THR A C 1
ATOM 626 O O . THR A 1 91 ? -25.235 9.588 17.493 1.00 91.00 91 THR A O 1
ATOM 629 N N . GLN A 1 92 ? -25.120 7.784 16.155 1.00 90.44 92 GLN A N 1
ATOM 630 C CA . GLN A 1 92 ? -26.529 7.435 16.236 1.00 90.44 92 GLN A CA 1
ATOM 631 C C . GLN A 1 92 ? -26.681 6.000 16.742 1.00 90.44 92 GLN A C 1
ATOM 633 O O . GLN A 1 92 ? -26.104 5.052 16.199 1.00 90.44 92 GLN A O 1
ATOM 638 N N . SER A 1 93 ? -27.450 5.858 17.818 1.00 92.00 93 SER A N 1
ATOM 639 C CA . SER A 1 93 ? -27.792 4.570 18.422 1.00 92.00 93 SER A CA 1
ATOM 640 C C . SER A 1 93 ? -28.828 3.818 17.571 1.00 92.00 93 SER A C 1
ATOM 642 O O . SER A 1 93 ? -29.580 4.431 16.818 1.00 92.00 93 SER A O 1
ATOM 644 N N . GLY A 1 94 ? -28.886 2.489 17.703 1.00 88.88 94 GLY A N 1
ATOM 645 C CA . GLY A 1 94 ? -29.952 1.652 17.125 1.00 88.88 94 GLY A CA 1
ATOM 646 C C . GLY A 1 94 ? -29.827 1.333 15.630 1.00 88.88 94 GLY A C 1
ATOM 647 O O . GLY A 1 94 ? -30.634 0.582 15.095 1.00 88.88 94 GLY A O 1
ATOM 648 N N . LEU A 1 95 ? -28.814 1.864 14.941 1.00 90.19 95 LEU A N 1
ATOM 649 C CA . LEU A 1 95 ? -28.579 1.596 13.513 1.00 90.19 95 LEU A CA 1
ATOM 650 C C . LEU A 1 95 ? -27.523 0.514 13.248 1.00 90.19 95 LEU A C 1
ATOM 652 O O . LEU A 1 95 ? -27.401 0.018 12.119 1.00 90.19 95 LEU A O 1
ATOM 656 N N . CYS A 1 96 ? -26.768 0.168 14.288 1.00 92.31 96 CYS A N 1
ATOM 657 C CA . CYS A 1 96 ? -25.701 -0.816 14.276 1.00 92.31 96 CYS A CA 1
ATOM 658 C C . CYS A 1 96 ? -26.043 -1.954 15.235 1.00 92.31 96 CYS A C 1
ATOM 660 O O . CYS A 1 96 ? -26.620 -1.692 16.291 1.00 92.31 96 CYS A O 1
ATOM 662 N N . PRO A 1 97 ? -25.736 -3.202 14.860 1.00 91.75 97 PRO A N 1
ATOM 663 C CA . PRO A 1 97 ? -26.039 -4.357 15.688 1.00 91.75 97 PRO A CA 1
ATOM 664 C C . PRO A 1 97 ? -25.040 -4.479 16.842 1.00 91.75 97 PRO A C 1
ATOM 666 O O . PRO A 1 97 ? -23.882 -4.098 16.699 1.00 91.75 97 PRO A O 1
ATOM 669 N N . GLY A 1 98 ? -25.468 -5.069 17.955 1.00 91.56 98 GLY A N 1
ATOM 670 C CA . GLY A 1 98 ? -24.602 -5.340 19.101 1.00 91.56 98 GLY A CA 1
ATOM 671 C C . GLY A 1 98 ? -24.723 -4.315 20.233 1.00 91.56 98 GLY A C 1
ATOM 672 O O . GLY A 1 98 ? -25.815 -3.790 20.464 1.00 91.56 98 GLY A O 1
ATOM 673 N N . PRO A 1 99 ? -23.647 -4.097 21.007 1.00 91.12 99 PRO A N 1
ATOM 674 C CA . PRO A 1 99 ? -23.699 -3.370 22.267 1.00 91.12 99 PRO A CA 1
ATOM 675 C C . PRO A 1 99 ? -23.924 -1.867 22.069 1.00 91.12 99 PRO A C 1
ATOM 677 O O . PRO A 1 99 ? -23.739 -1.307 20.989 1.00 91.12 99 PRO A O 1
ATOM 680 N N . VAL A 1 100 ? -24.301 -1.192 23.157 1.00 91.31 100 VAL A N 1
ATOM 681 C CA . VAL A 1 100 ? -24.656 0.238 23.160 1.00 91.31 100 VAL A CA 1
ATOM 682 C C . VAL A 1 100 ? -23.516 1.159 22.736 1.00 91.31 100 VAL A C 1
ATOM 684 O O . VAL A 1 100 ? -23.765 2.291 22.331 1.00 91.31 100 VAL A O 1
ATOM 687 N N . ASP A 1 101 ? -22.273 0.711 22.839 1.00 89.69 101 ASP A N 1
ATOM 688 C CA . ASP A 1 101 ? -21.077 1.433 22.430 1.00 89.69 101 ASP A CA 1
ATOM 689 C C . ASP A 1 101 ? -20.673 1.146 20.979 1.00 89.69 101 ASP A C 1
ATOM 691 O O . ASP A 1 101 ? -19.838 1.875 20.451 1.00 89.69 101 ASP A O 1
ATOM 695 N N . PHE A 1 102 ? -21.297 0.183 20.295 1.00 92.56 102 PHE A N 1
ATOM 696 C CA . PHE A 1 102 ? -21.138 -0.037 18.860 1.00 92.56 102 PHE A CA 1
ATOM 697 C C . PHE A 1 102 ? -22.237 0.704 18.090 1.00 92.56 102 PHE A C 1
ATOM 699 O O . PHE A 1 102 ? -23.341 0.211 17.861 1.00 92.56 102 PHE A O 1
ATOM 706 N N . LYS A 1 103 ? -21.941 1.948 17.711 1.00 93.19 103 LYS A N 1
ATOM 707 C CA . LYS A 1 103 ? -22.914 2.894 17.149 1.00 93.19 103 LYS A CA 1
ATOM 708 C C . LYS A 1 103 ? -22.620 3.228 15.694 1.00 93.19 103 LYS A C 1
ATOM 710 O O . LYS A 1 103 ? -21.540 2.963 15.166 1.00 93.19 103 LYS A O 1
ATOM 715 N N . CYS A 1 104 ? -23.597 3.854 15.045 1.00 92.25 104 CYS A N 1
ATOM 716 C CA . CYS A 1 104 ? -23.403 4.405 13.714 1.00 92.25 104 CYS A CA 1
ATOM 717 C C . CYS A 1 104 ? -22.648 5.722 13.832 1.00 92.25 104 CYS A C 1
ATOM 719 O O . CYS A 1 104 ? -23.196 6.680 14.373 1.00 92.25 104 CYS A O 1
ATOM 721 N N . CYS A 1 105 ? -21.406 5.782 13.357 1.00 89.69 105 CYS A N 1
ATOM 722 C CA . CYS A 1 105 ? -20.684 7.045 13.278 1.00 89.69 105 CYS A CA 1
ATOM 723 C C . CYS A 1 105 ? -21.140 7.776 12.012 1.00 89.69 105 CYS A C 1
ATOM 725 O O . CYS A 1 105 ? -20.849 7.337 10.899 1.00 89.69 105 CYS A O 1
ATOM 727 N N . LEU A 1 106 ? -21.862 8.878 12.188 1.00 87.50 106 LEU A N 1
ATOM 728 C CA . LEU A 1 106 ? -22.346 9.725 11.106 1.00 87.50 106 LEU A CA 1
ATOM 729 C C . LEU A 1 106 ? -21.306 10.803 10.754 1.00 87.50 106 LEU A C 1
ATOM 731 O O . LEU A 1 106 ? -20.525 11.210 11.626 1.00 87.50 106 LEU A O 1
ATOM 735 N N . PRO A 1 107 ? -21.305 11.317 9.514 1.00 72.81 107 PRO A N 1
ATOM 736 C CA . PRO A 1 107 ? -20.584 12.549 9.187 1.00 72.81 107 PRO A CA 1
ATOM 737 C C . PRO A 1 107 ? -21.194 13.755 9.936 1.00 72.81 107 PRO A C 1
ATOM 739 O O . PRO A 1 107 ? -22.379 13.744 10.277 1.00 72.81 107 PRO A O 1
ATOM 742 N N . THR A 1 108 ? -20.413 14.794 10.266 1.00 61.88 108 THR A N 1
ATOM 743 C CA . THR A 1 108 ? -20.969 16.063 10.800 1.00 61.88 108 THR A CA 1
ATOM 744 C C . THR A 1 108 ? -21.397 16.973 9.648 1.00 61.88 108 THR A C 1
ATOM 746 O O . THR A 1 108 ? -20.838 16.864 8.575 1.00 61.88 108 THR A O 1
ATOM 749 N N . LYS A 1 109 ? -22.347 17.906 9.822 1.00 52.44 109 LYS A N 1
ATOM 750 C CA . LYS A 1 109 ? -22.779 18.824 8.734 1.00 52.44 109 LYS A CA 1
ATOM 751 C C . LYS A 1 109 ? -21.699 19.821 8.255 1.00 52.44 109 LYS A C 1
ATOM 753 O O . LYS A 1 109 ? -21.903 20.505 7.260 1.00 52.44 109 LYS A O 1
ATOM 758 N N . THR A 1 110 ? -20.559 19.899 8.938 1.00 45.00 110 THR A N 1
ATOM 759 C CA . THR A 1 110 ? -19.327 20.586 8.493 1.00 45.00 110 THR A CA 1
ATOM 760 C C . THR A 1 110 ? -18.299 19.638 7.869 1.00 45.00 110 THR A C 1
ATOM 762 O O . THR A 1 110 ? -17.221 20.071 7.472 1.00 45.00 110 THR A O 1
ATOM 765 N N . ASP A 1 111 ? -18.646 18.362 7.737 1.00 37.78 111 ASP A N 1
ATOM 766 C CA . ASP A 1 111 ? -17.915 17.353 6.990 1.00 37.78 111 ASP A CA 1
ATOM 767 C C . ASP A 1 111 ? -18.795 16.880 5.817 1.00 37.78 111 ASP A C 1
ATOM 769 O O . ASP A 1 111 ? -19.938 16.473 6.019 1.00 37.78 111 ASP A O 1
ATOM 773 N N . PRO A 1 112 ? -18.307 16.905 4.570 1.00 41.00 112 PRO A N 1
ATOM 774 C CA . PRO A 1 112 ? -19.012 16.251 3.478 1.00 41.00 112 PRO A CA 1
ATOM 775 C C . PRO A 1 112 ? -19.041 14.725 3.691 1.00 41.00 112 PRO A C 1
ATOM 777 O O . PRO A 1 112 ? -18.109 14.155 4.263 1.00 41.00 112 PRO A O 1
ATOM 780 N N . ASP A 1 113 ? -20.123 14.114 3.201 1.00 38.00 113 ASP A N 1
ATOM 781 C CA . ASP A 1 113 ? -20.469 12.684 3.119 1.00 38.00 113 ASP A CA 1
ATOM 782 C C . ASP A 1 113 ? -19.295 11.697 2.868 1.00 38.00 113 ASP A C 1
ATOM 784 O O . ASP A 1 113 ? -18.201 12.086 2.446 1.00 38.00 113 ASP A O 1
ATOM 788 N N . PRO A 1 114 ? -19.490 10.377 3.087 1.00 49.22 114 PRO A N 1
ATOM 789 C CA . PRO A 1 114 ? -18.420 9.384 3.153 1.00 49.22 114 PRO A CA 1
ATOM 790 C C . PRO A 1 114 ? -17.742 9.213 1.798 1.00 49.22 114 PRO A C 1
ATOM 792 O O . PRO A 1 114 ? -18.201 8.503 0.904 1.00 49.22 114 PRO A O 1
ATOM 795 N N . LYS A 1 115 ? -16.587 9.855 1.669 1.00 40.78 115 LYS A N 1
ATOM 796 C CA . LYS A 1 115 ? -15.637 9.634 0.587 1.00 40.78 115 LYS A CA 1
ATOM 797 C C . LYS A 1 115 ? -14.751 8.427 0.952 1.00 40.78 115 LYS A C 1
ATOM 799 O O . LYS A 1 115 ? -14.320 8.335 2.106 1.00 40.78 115 LYS A O 1
ATOM 804 N N . PRO A 1 116 ? -14.427 7.515 0.014 1.00 41.03 116 PRO A N 1
ATOM 805 C CA . PRO A 1 116 ? -13.396 6.498 0.238 1.00 41.03 116 PRO A CA 1
ATOM 806 C C . PRO A 1 116 ? -12.074 7.164 0.689 1.00 41.03 116 PRO A C 1
ATOM 808 O O . PRO A 1 116 ? -11.850 8.350 0.442 1.00 41.03 116 PRO A O 1
ATOM 811 N N . PRO A 1 117 ? -11.226 6.445 1.437 1.00 53.03 117 PRO A N 1
ATOM 812 C CA . PRO A 1 117 ? -10.574 6.931 2.650 1.00 53.03 117 PRO A CA 1
ATOM 813 C C . PRO A 1 117 ? -9.508 7.987 2.364 1.00 53.03 117 PRO A C 1
ATOM 815 O O . PRO A 1 117 ? -8.441 7.630 1.890 1.00 53.03 117 PRO A O 1
ATOM 818 N N . THR A 1 118 ? -9.695 9.264 2.712 1.00 47.94 118 THR A N 1
ATOM 819 C CA . THR A 1 118 ? -8.595 10.237 2.537 1.00 47.94 118 THR A CA 1
ATOM 820 C C . THR A 1 118 ? -8.561 11.350 3.586 1.00 47.94 118 THR A C 1
ATOM 822 O O . THR A 1 118 ? -8.935 12.491 3.326 1.00 47.94 118 THR A O 1
ATOM 825 N N . LYS A 1 119 ? -7.984 11.048 4.754 1.00 58.12 119 LYS A N 1
ATOM 826 C CA . LYS A 1 119 ? -6.906 11.905 5.301 1.00 58.12 119 LYS A CA 1
ATOM 827 C C . LYS A 1 119 ? -5.541 11.211 5.267 1.00 58.12 119 LYS A C 1
ATOM 829 O O . LYS A 1 119 ? -4.521 11.889 5.351 1.00 58.12 119 LYS A O 1
ATOM 834 N N . ASP A 1 120 ? -5.516 9.886 5.102 1.00 80.88 120 ASP A N 1
ATOM 835 C CA . ASP A 1 120 ? -4.283 9.122 4.947 1.00 80.88 120 ASP A CA 1
ATOM 836 C C . ASP A 1 120 ? -4.114 8.669 3.488 1.00 80.88 120 ASP A C 1
ATOM 838 O O . ASP A 1 120 ? -4.748 7.693 3.074 1.00 80.88 120 ASP A O 1
ATOM 842 N N . PRO A 1 121 ? -3.290 9.360 2.683 1.00 83.75 121 PRO A N 1
ATOM 843 C CA . PRO A 1 121 ? -3.063 8.957 1.301 1.00 83.75 121 PRO A CA 1
ATOM 844 C C . PRO A 1 121 ? -2.428 7.567 1.196 1.00 83.75 121 PRO A C 1
ATOM 846 O O . PRO A 1 121 ? -2.597 6.921 0.167 1.00 83.75 121 PRO A O 1
ATOM 849 N N . GLY A 1 122 ? -1.758 7.066 2.243 1.00 90.06 122 GLY A N 1
ATOM 850 C CA . GLY A 1 122 ? -1.229 5.704 2.250 1.00 90.06 122 GLY A CA 1
ATOM 851 C C . GLY A 1 122 ? -2.319 4.643 2.184 1.00 90.06 122 GLY A C 1
ATOM 852 O O . GLY A 1 122 ? -2.234 3.718 1.377 1.00 90.06 122 GLY A O 1
ATOM 853 N N . LEU A 1 123 ? -3.388 4.805 2.965 1.00 89.31 123 LEU A N 1
ATOM 854 C CA . LEU A 1 123 ? -4.517 3.873 2.943 1.00 89.31 123 LEU A CA 1
ATOM 855 C C . LEU A 1 123 ? -5.266 3.911 1.611 1.00 89.31 123 LEU A C 1
ATOM 857 O O . LEU A 1 123 ? -5.645 2.859 1.099 1.00 89.31 123 LEU A O 1
ATOM 861 N N . ALA A 1 124 ? -5.437 5.097 1.024 1.00 88.25 124 ALA A N 1
ATOM 862 C CA . ALA A 1 124 ? -6.034 5.227 -0.302 1.00 88.25 124 ALA A CA 1
ATOM 863 C C . ALA A 1 124 ? -5.183 4.550 -1.384 1.00 88.25 124 ALA A C 1
ATOM 865 O O . ALA A 1 124 ? -5.718 3.838 -2.233 1.00 88.25 124 ALA A O 1
ATOM 866 N N . ILE A 1 125 ? -3.859 4.721 -1.329 1.00 95.31 125 ILE A N 1
ATOM 867 C CA . ILE A 1 125 ? -2.920 4.081 -2.258 1.00 95.31 125 ILE A CA 1
ATOM 868 C C . ILE A 1 125 ? -2.961 2.558 -2.108 1.00 95.31 125 ILE A C 1
ATOM 870 O O . ILE A 1 125 ? -3.043 1.853 -3.111 1.00 95.31 125 ILE A O 1
ATOM 874 N N . LEU A 1 126 ? -2.991 2.032 -0.883 1.00 96.19 126 LEU A N 1
ATOM 875 C CA . LEU A 1 126 ? -3.154 0.596 -0.654 1.00 96.19 126 LEU A CA 1
ATOM 876 C C . LEU A 1 126 ? -4.491 0.069 -1.178 1.00 96.19 126 LEU A C 1
ATOM 878 O O . LEU A 1 126 ? -4.512 -0.967 -1.840 1.00 96.19 126 LEU A O 1
ATOM 882 N N . ALA A 1 127 ? -5.595 0.766 -0.902 1.00 92.56 127 ALA A N 1
ATOM 883 C CA . ALA A 1 127 ? -6.915 0.376 -1.389 1.00 92.56 127 ALA A CA 1
ATOM 884 C C . ALA A 1 127 ? -6.939 0.311 -2.922 1.00 92.56 127 ALA A C 1
ATOM 886 O O . ALA A 1 127 ? -7.378 -0.688 -3.486 1.00 92.56 127 ALA A O 1
ATOM 887 N N . LYS A 1 128 ? -6.368 1.318 -3.590 1.00 94.81 128 LYS A N 1
ATOM 888 C CA . LYS A 1 128 ? -6.237 1.333 -5.048 1.00 94.81 128 LYS A CA 1
ATOM 889 C C . LYS A 1 128 ? -5.357 0.187 -5.555 1.00 94.81 128 LYS A C 1
ATOM 891 O O . LYS A 1 128 ? -5.740 -0.505 -6.490 1.00 94.81 128 LYS A O 1
ATOM 896 N N . ALA A 1 129 ? -4.214 -0.073 -4.919 1.00 98.00 129 ALA A N 1
ATOM 897 C CA . ALA A 1 129 ? -3.331 -1.178 -5.298 1.00 98.00 129 ALA A CA 1
ATOM 898 C C . ALA A 1 129 ? -4.014 -2.557 -5.196 1.00 98.00 129 ALA A C 1
ATOM 900 O O . ALA A 1 129 ? -3.707 -3.451 -5.988 1.00 98.00 129 ALA A O 1
ATOM 901 N N . LYS A 1 130 ? -4.945 -2.737 -4.248 1.00 96.88 130 LYS A N 1
ATOM 902 C CA . LYS A 1 130 ? -5.703 -3.986 -4.068 1.00 96.88 130 LYS A CA 1
ATOM 903 C C . LYS A 1 130 ? -6.647 -4.313 -5.225 1.00 96.88 130 LYS A C 1
ATOM 905 O O . LYS A 1 130 ? -6.884 -5.490 -5.478 1.00 96.88 130 LYS A O 1
ATOM 910 N N . GLU A 1 131 ? -7.104 -3.315 -5.981 1.00 95.06 131 GLU A N 1
ATOM 911 C CA . GLU A 1 131 ? -7.926 -3.528 -7.184 1.00 95.06 131 GLU A CA 1
ATOM 912 C C . GLU A 1 131 ? -7.186 -4.342 -8.263 1.00 95.06 131 GLU A C 1
ATOM 914 O O . GLU A 1 131 ? -7.816 -4.978 -9.101 1.00 95.06 131 GLU A O 1
ATOM 919 N N . ALA A 1 132 ? -5.849 -4.370 -8.230 1.00 95.31 132 ALA A N 1
ATOM 920 C CA . ALA A 1 132 ? -5.025 -5.117 -9.176 1.00 95.31 132 ALA A CA 1
ATOM 921 C C . ALA A 1 132 ? -4.812 -6.594 -8.792 1.00 95.31 132 ALA A C 1
ATOM 923 O O . ALA A 1 132 ? -3.933 -7.242 -9.360 1.00 95.31 132 ALA A O 1
ATOM 924 N N . VAL A 1 133 ? -5.560 -7.140 -7.825 1.00 96.06 133 VAL A N 1
ATOM 925 C CA . VAL A 1 133 ? -5.454 -8.551 -7.422 1.00 96.06 133 VAL A CA 1
ATOM 926 C C . VAL A 1 133 ? -5.495 -9.488 -8.634 1.00 96.06 133 VAL A C 1
ATOM 928 O O . VAL A 1 133 ? -6.308 -9.340 -9.542 1.00 96.06 133 VAL A O 1
ATOM 931 N N . GLY A 1 134 ? -4.586 -10.461 -8.679 1.00 94.06 134 GLY A N 1
ATOM 932 C CA . GLY A 1 134 ? -4.550 -11.446 -9.759 1.00 94.06 134 GLY A CA 1
ATOM 933 C C . GLY A 1 134 ? -3.936 -10.959 -11.080 1.00 94.06 134 GLY A C 1
ATOM 934 O O . GLY A 1 134 ? -3.698 -11.792 -11.958 1.00 94.06 134 GLY A O 1
ATOM 935 N N . VAL A 1 135 ? -3.610 -9.668 -11.228 1.00 96.88 135 VAL A N 1
ATOM 936 C CA . VAL A 1 135 ? -2.890 -9.152 -12.405 1.00 96.88 135 VAL A CA 1
ATOM 937 C C . VAL A 1 135 ? -1.486 -9.778 -12.460 1.00 96.88 135 VAL A C 1
ATOM 939 O O . VAL A 1 135 ? -0.799 -9.817 -11.437 1.00 96.88 135 VAL A O 1
ATOM 942 N N . PRO A 1 136 ? -1.031 -10.316 -13.606 1.00 97.81 136 PRO A N 1
ATOM 943 C CA . PRO A 1 136 ? 0.267 -10.978 -13.703 1.00 97.81 136 PRO A CA 1
ATOM 944 C C . PRO A 1 136 ? 1.438 -10.010 -13.517 1.00 97.81 136 PRO A C 1
ATOM 946 O O . PRO A 1 136 ? 1.365 -8.829 -13.860 1.00 97.81 136 PRO A O 1
ATOM 949 N N . TYR A 1 137 ? 2.551 -10.541 -13.014 1.00 97.06 137 TYR A N 1
ATOM 950 C CA . TYR A 1 137 ? 3.808 -9.813 -12.966 1.00 97.06 137 TYR A CA 1
ATOM 951 C C . TYR A 1 137 ? 4.495 -9.784 -14.333 1.00 97.06 137 TYR A C 1
ATOM 953 O O . TYR A 1 137 ? 4.663 -10.827 -14.974 1.00 97.06 137 TYR A O 1
ATOM 961 N N . ARG A 1 138 ? 5.031 -8.624 -14.716 1.00 96.62 138 ARG A N 1
ATOM 962 C CA . ARG A 1 138 ? 6.015 -8.494 -15.803 1.00 96.62 138 ARG A CA 1
ATOM 963 C C . ARG A 1 138 ? 6.988 -7.376 -15.472 1.00 96.62 138 ARG A C 1
ATOM 965 O O . ARG A 1 138 ? 6.560 -6.313 -15.049 1.00 96.62 138 ARG A O 1
ATOM 972 N N . PHE A 1 139 ? 8.278 -7.609 -15.683 1.00 94.81 139 PHE A N 1
ATOM 973 C CA . PHE A 1 139 ? 9.303 -6.585 -15.475 1.00 94.81 139 PHE A CA 1
ATOM 974 C C . PHE A 1 139 ? 9.017 -5.342 -16.332 1.00 94.81 139 PHE A C 1
ATOM 976 O O . PHE A 1 139 ? 8.621 -5.492 -17.489 1.00 94.81 139 PHE A O 1
ATOM 983 N N . ASP A 1 140 ? 9.215 -4.156 -15.753 1.00 94.00 140 ASP A N 1
ATOM 984 C CA . ASP A 1 140 ? 9.030 -2.850 -16.397 1.00 94.00 140 ASP A CA 1
ATOM 985 C C . ASP A 1 140 ? 7.597 -2.589 -16.900 1.00 94.00 140 ASP A C 1
ATOM 987 O O . ASP A 1 140 ? 7.359 -1.930 -17.910 1.00 94.00 140 ASP A O 1
ATOM 991 N N . SER A 1 141 ? 6.601 -3.151 -16.206 1.00 95.75 141 SER A N 1
ATOM 992 C CA . SER A 1 141 ? 5.187 -2.966 -16.549 1.00 95.75 141 SER A CA 1
ATOM 993 C C . SER A 1 141 ? 4.431 -2.121 -15.524 1.00 95.75 141 SER A C 1
ATOM 995 O O . SER A 1 141 ? 4.817 -1.999 -14.357 1.00 95.75 141 SER A O 1
ATOM 997 N N . GLY A 1 142 ? 3.338 -1.518 -15.985 1.00 96.06 142 GLY A N 1
ATOM 998 C CA . GLY A 1 142 ? 2.559 -0.504 -15.285 1.00 96.06 142 GLY A CA 1
ATOM 999 C C . GLY A 1 142 ? 2.832 0.910 -15.791 1.00 96.06 142 GLY A C 1
ATOM 1000 O O . GLY A 1 142 ? 3.965 1.267 -16.099 1.00 96.06 142 GLY A O 1
ATOM 1001 N N . SER A 1 143 ? 1.785 1.725 -15.841 1.00 95.62 143 SER A N 1
ATOM 1002 C CA . SER A 1 143 ? 1.830 3.168 -16.086 1.00 95.62 143 SER A CA 1
ATOM 1003 C C . SER A 1 143 ? 0.806 3.872 -15.195 1.00 95.62 143 SER A C 1
ATOM 1005 O O . SER A 1 143 ? 0.047 3.218 -14.476 1.00 95.62 143 SER A O 1
ATOM 1007 N N . CYS A 1 144 ? 0.731 5.205 -15.253 1.00 91.00 144 CYS A N 1
ATOM 1008 C CA . CYS A 1 144 ? -0.348 5.923 -14.574 1.00 91.00 144 CYS A CA 1
ATOM 1009 C C . CYS A 1 144 ? -1.737 5.464 -15.058 1.00 91.00 144 CYS A C 1
ATOM 1011 O O . CYS A 1 144 ? -2.665 5.435 -14.261 1.00 91.00 144 CYS A O 1
ATOM 1013 N N . SER A 1 145 ? -1.881 5.028 -16.313 1.00 91.88 145 SER A N 1
ATOM 1014 C CA . SER A 1 145 ? -3.158 4.572 -16.885 1.00 91.88 145 SER A CA 1
ATOM 1015 C C . SER A 1 145 ? -3.552 3.142 -16.500 1.00 91.88 145 SER A C 1
ATOM 1017 O O . SER A 1 145 ? -4.659 2.725 -16.828 1.00 91.88 145 SER A O 1
ATOM 1019 N N . GLY A 1 146 ? -2.681 2.375 -15.834 1.00 92.50 146 GLY A 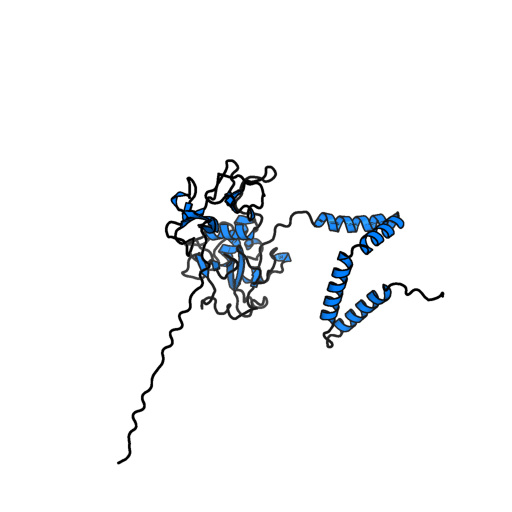N 1
ATOM 1020 C CA . GLY A 1 146 ? -2.970 0.991 -15.445 1.00 92.50 146 GLY A CA 1
ATOM 1021 C C . GLY A 1 146 ? -1.886 -0.013 -15.832 1.00 92.50 146 GLY A C 1
ATOM 1022 O O . GLY A 1 146 ? -0.742 0.371 -16.093 1.00 92.50 146 GLY A O 1
ATOM 1023 N N . PRO A 1 147 ? -2.224 -1.315 -15.852 1.00 95.88 147 PRO A N 1
ATOM 1024 C CA . PRO A 1 147 ? -1.290 -2.355 -16.254 1.00 95.88 147 PRO A CA 1
ATOM 1025 C C . PRO A 1 147 ? -0.935 -2.227 -17.741 1.00 95.88 147 PRO A C 1
ATOM 1027 O O . PRO A 1 147 ? -1.765 -1.864 -18.581 1.00 95.88 147 PRO A O 1
ATOM 1030 N N . THR A 1 148 ? 0.306 -2.554 -18.091 1.00 96.19 148 THR A N 1
ATOM 1031 C CA . THR A 1 148 ? 0.825 -2.431 -19.465 1.00 96.19 148 THR A CA 1
ATOM 1032 C C . THR A 1 148 ? 1.324 -3.776 -19.992 1.00 96.19 148 THR A C 1
ATOM 1034 O O . THR A 1 148 ? 1.384 -4.760 -19.261 1.00 96.19 148 THR A O 1
ATOM 1037 N N . GLY A 1 149 ? 1.639 -3.847 -21.288 1.00 91.62 149 GLY A N 1
ATOM 1038 C CA . GLY A 1 149 ? 2.088 -5.082 -21.937 1.00 91.62 149 GLY A CA 1
ATOM 1039 C C . GLY A 1 149 ? 0.971 -6.055 -22.329 1.00 91.62 149 GLY A C 1
ATOM 1040 O O . GLY A 1 149 ? -0.217 -5.762 -22.177 1.00 91.62 149 GLY A O 1
ATOM 1041 N N . ASN A 1 150 ? 1.393 -7.206 -22.863 1.00 90.12 150 ASN A N 1
ATOM 1042 C CA . ASN A 1 150 ? 0.543 -8.338 -23.220 1.00 90.12 150 ASN A CA 1
ATOM 1043 C C . ASN A 1 150 ? 1.141 -9.636 -22.621 1.00 90.12 150 ASN A C 1
ATOM 1045 O O . ASN A 1 150 ? 2.232 -10.025 -23.042 1.00 90.12 150 ASN A O 1
ATOM 1049 N N . PRO A 1 151 ? 0.498 -10.271 -21.623 1.00 92.38 151 PRO A N 1
ATOM 1050 C CA . PRO A 1 151 ? -0.727 -9.825 -20.960 1.00 92.38 151 PRO A CA 1
ATOM 1051 C C . PRO A 1 151 ? -0.517 -8.526 -20.164 1.00 92.38 151 PRO A C 1
ATOM 1053 O O . PRO A 1 151 ? 0.605 -8.168 -19.789 1.00 92.38 151 PRO A O 1
ATOM 1056 N N . LYS A 1 152 ? -1.621 -7.821 -19.895 1.00 96.62 152 LYS A N 1
ATOM 1057 C CA . LYS A 1 152 ? -1.639 -6.628 -19.039 1.00 96.62 152 LYS A CA 1
ATOM 1058 C C . LYS A 1 152 ? -1.080 -6.984 -17.663 1.00 96.62 152 LYS A C 1
ATOM 1060 O O . LYS A 1 152 ? -1.587 -7.895 -17.015 1.00 96.62 152 LYS A O 1
ATOM 1065 N N . SER A 1 153 ? -0.024 -6.295 -17.247 1.00 97.25 153 SER A N 1
ATOM 1066 C CA . SER A 1 153 ? 0.789 -6.667 -16.089 1.00 97.25 153 SER A CA 1
ATOM 1067 C C . SER A 1 153 ? 1.318 -5.459 -15.307 1.00 97.25 153 SER A C 1
ATOM 1069 O O . SER A 1 153 ? 1.270 -4.321 -15.786 1.00 97.25 153 SER A O 1
ATOM 1071 N N . PHE A 1 154 ? 1.806 -5.734 -14.094 1.00 98.31 154 PHE A N 1
ATOM 1072 C CA . PHE A 1 154 ? 2.570 -4.802 -13.259 1.00 98.31 154 PHE A CA 1
ATOM 1073 C C . PHE A 1 154 ? 3.913 -5.413 -12.839 1.00 98.31 154 PHE A C 1
ATOM 1075 O O . PHE A 1 154 ? 3.992 -6.614 -12.590 1.00 98.31 154 PHE A O 1
ATOM 1082 N N . ASP A 1 155 ? 4.962 -4.603 -12.686 1.00 97.56 155 ASP A N 1
ATOM 1083 C CA . ASP A 1 155 ? 6.055 -4.956 -11.773 1.00 97.56 155 ASP A CA 1
ATOM 1084 C C . ASP A 1 155 ? 5.813 -4.363 -10.374 1.00 97.56 155 ASP A C 1
ATOM 1086 O O . ASP A 1 155 ? 4.802 -3.703 -10.113 1.00 97.56 155 ASP A O 1
ATOM 1090 N N . CYS A 1 156 ? 6.756 -4.604 -9.460 1.00 97.19 156 CYS A N 1
ATOM 1091 C CA . CYS A 1 156 ? 6.674 -4.157 -8.074 1.00 97.19 156 CYS A CA 1
ATOM 1092 C C . CYS A 1 156 ? 6.446 -2.646 -7.916 1.00 97.19 156 CYS A C 1
ATOM 1094 O O . CYS A 1 156 ? 5.481 -2.227 -7.278 1.00 97.19 156 CYS A O 1
ATOM 1096 N N . SER A 1 157 ? 7.293 -1.818 -8.521 1.00 97.25 157 SER A N 1
ATOM 1097 C CA . SER A 1 157 ? 7.185 -0.367 -8.426 1.00 97.25 157 SER A CA 1
ATOM 1098 C C . SER A 1 157 ? 6.149 0.203 -9.398 1.00 97.25 157 SER A C 1
ATOM 1100 O O . SER A 1 157 ? 5.696 1.327 -9.198 1.00 97.25 157 SER A O 1
ATOM 1102 N N . GLY A 1 158 ? 5.708 -0.570 -10.391 1.00 98.06 158 GLY A N 1
ATOM 1103 C CA . GLY A 1 158 ? 4.646 -0.232 -11.336 1.00 98.06 158 GLY A CA 1
ATOM 1104 C C . GLY A 1 158 ? 3.292 -0.255 -10.689 1.00 98.06 158 GLY A C 1
ATOM 1105 O O . GLY A 1 158 ? 2.552 0.715 -10.820 1.00 98.06 158 GLY A O 1
ATOM 1106 N N . LEU A 1 159 ? 3.028 -1.302 -9.911 1.00 98.50 159 LEU A N 1
ATOM 1107 C CA . LEU A 1 159 ? 1.842 -1.394 -9.072 1.00 98.50 159 LEU A CA 1
ATOM 1108 C C . LEU A 1 159 ? 1.755 -0.202 -8.106 1.00 98.50 159 LEU A C 1
ATOM 1110 O O . LEU A 1 159 ? 0.727 0.471 -8.038 1.00 98.50 159 LEU A O 1
ATOM 1114 N N . VAL A 1 160 ? 2.848 0.089 -7.390 1.00 98.12 160 VAL A N 1
ATOM 1115 C CA . VAL A 1 160 ? 2.894 1.190 -6.413 1.00 98.12 160 VAL A CA 1
ATOM 1116 C C . VAL A 1 160 ? 2.741 2.548 -7.100 1.00 98.12 160 VAL A C 1
ATOM 1118 O O . VAL A 1 160 ? 1.939 3.370 -6.664 1.00 98.12 160 VAL A O 1
ATOM 1121 N N . SER A 1 161 ? 3.468 2.786 -8.194 1.00 97.38 161 SER A N 1
ATOM 1122 C CA . SER A 1 161 ? 3.438 4.070 -8.906 1.00 97.38 161 SER A CA 1
ATOM 1123 C C . SER A 1 161 ? 2.103 4.322 -9.600 1.00 97.38 161 SER A C 1
ATOM 1125 O O . SER A 1 161 ? 1.642 5.461 -9.626 1.00 97.38 161 SER A O 1
ATOM 1127 N N . TRP A 1 162 ? 1.457 3.278 -10.125 1.00 98.12 162 TRP A N 1
ATOM 1128 C CA . TRP A 1 162 ? 0.091 3.362 -10.635 1.00 98.12 162 TRP A CA 1
ATOM 1129 C C . TRP A 1 162 ? -0.880 3.775 -9.527 1.00 98.12 162 TRP A C 1
ATOM 1131 O O . TRP A 1 162 ? -1.588 4.767 -9.683 1.00 98.12 162 TRP A O 1
ATOM 1141 N N . ALA A 1 163 ? -0.862 3.085 -8.384 1.00 97.44 163 ALA A N 1
ATOM 1142 C CA . ALA A 1 163 ? -1.759 3.394 -7.274 1.00 97.44 163 ALA A CA 1
ATOM 1143 C C . ALA A 1 163 ? -1.545 4.815 -6.722 1.00 97.44 163 ALA A C 1
ATOM 1145 O O . ALA A 1 163 ? -2.511 5.540 -6.483 1.00 97.44 163 ALA A O 1
ATOM 1146 N N . VAL A 1 164 ? -0.287 5.256 -6.600 1.00 95.00 164 VAL A N 1
ATOM 1147 C CA . VAL A 1 164 ? 0.067 6.649 -6.283 1.00 95.00 164 VAL A CA 1
ATOM 1148 C C . VAL A 1 164 ? -0.543 7.615 -7.294 1.00 95.00 164 VAL A C 1
ATOM 1150 O O . VAL A 1 164 ? -1.180 8.587 -6.886 1.00 95.00 164 VAL A O 1
ATOM 1153 N N . CYS A 1 165 ? -0.378 7.357 -8.593 1.00 90.94 165 CYS A N 1
ATOM 1154 C CA . CYS A 1 165 ? -0.869 8.251 -9.636 1.00 90.94 165 CYS A CA 1
ATOM 1155 C C . CYS A 1 165 ? -2.395 8.362 -9.625 1.00 90.94 165 CYS A C 1
ATOM 1157 O O . CYS A 1 165 ? -2.938 9.460 -9.671 1.00 90.94 165 CYS A O 1
ATOM 1159 N N . GLN A 1 166 ? -3.088 7.238 -9.467 1.00 91.88 166 GLN A N 1
ATOM 1160 C CA . GLN A 1 166 ? -4.548 7.187 -9.420 1.00 91.88 166 GLN A CA 1
ATOM 1161 C C . GLN A 1 166 ? -5.140 7.923 -8.212 1.00 91.88 166 GLN A C 1
ATOM 1163 O O . GLN A 1 166 ? -6.224 8.489 -8.309 1.00 91.88 166 GLN A O 1
ATOM 1168 N N . VAL A 1 167 ? -4.446 7.917 -7.071 1.00 88.94 167 VAL A N 1
ATOM 1169 C CA . VAL A 1 167 ? -4.945 8.528 -5.829 1.00 88.94 167 VAL A CA 1
ATOM 1170 C C . VAL A 1 167 ? -4.540 9.991 -5.693 1.00 88.94 167 VAL A C 1
ATOM 1172 O O . VAL A 1 167 ? -5.305 10.803 -5.183 1.00 88.94 167 VAL A O 1
ATOM 1175 N N . THR A 1 168 ? -3.314 10.327 -6.090 1.00 84.88 168 THR A N 1
ATOM 1176 C CA . THR A 1 168 ? -2.721 11.648 -5.828 1.00 84.88 168 THR A CA 1
ATOM 1177 C C . THR A 1 168 ? -2.614 12.517 -7.074 1.00 84.88 168 THR A C 1
ATOM 1179 O O . THR A 1 168 ? -2.193 13.665 -6.966 1.00 84.88 168 THR A O 1
ATOM 1182 N N . HIS A 1 169 ? -2.939 11.970 -8.251 1.00 83.31 169 HIS A N 1
ATOM 1183 C CA . HIS A 1 169 ? -2.702 12.580 -9.564 1.00 83.31 169 HIS A CA 1
ATOM 1184 C C . HIS A 1 169 ? -1.228 12.926 -9.836 1.00 83.31 169 HIS A C 1
ATOM 1186 O O . HIS A 1 169 ? -0.911 13.648 -10.778 1.00 83.31 169 HIS A O 1
ATOM 1192 N N . ARG A 1 170 ? -0.308 12.394 -9.024 1.00 86.00 170 ARG A N 1
ATOM 1193 C CA . ARG A 1 170 ? 1.133 12.573 -9.170 1.00 86.00 170 ARG A CA 1
ATOM 1194 C C . ARG A 1 170 ? 1.741 11.394 -9.918 1.00 86.00 170 ARG A C 1
ATOM 1196 O O . ARG A 1 170 ? 1.695 10.257 -9.448 1.00 86.00 170 ARG A O 1
ATOM 1203 N N . SER A 1 171 ? 2.393 11.676 -11.036 1.00 90.50 171 SER A N 1
ATOM 1204 C CA . SER A 1 171 ? 3.043 10.659 -11.856 1.00 90.50 171 SER A CA 1
ATOM 1205 C C . SER A 1 171 ? 4.506 10.458 -11.454 1.00 90.50 171 SER A C 1
ATOM 1207 O O . SER A 1 171 ? 5.388 11.224 -11.831 1.00 90.50 171 SER A O 1
ATOM 1209 N N . LEU A 1 172 ? 4.796 9.380 -10.715 1.00 93.19 172 LEU A N 1
ATOM 1210 C CA . LEU A 1 172 ? 6.187 8.979 -10.435 1.00 93.19 172 LEU A CA 1
ATOM 1211 C C . LEU A 1 172 ? 6.945 8.552 -11.705 1.00 93.19 172 LEU A C 1
ATOM 1213 O O . LEU A 1 172 ? 8.177 8.518 -11.704 1.00 93.19 172 LEU A O 1
ATOM 1217 N N . PHE A 1 173 ? 6.211 8.232 -12.774 1.00 92.56 173 PHE A N 1
ATOM 1218 C CA . PHE A 1 173 ? 6.750 7.940 -14.099 1.00 92.56 173 PHE A CA 1
ATOM 1219 C C . PHE A 1 173 ? 7.380 9.195 -14.704 1.00 92.56 173 PHE A C 1
ATOM 1221 O O . PHE A 1 173 ? 8.573 9.192 -15.001 1.00 92.56 173 PHE A O 1
ATOM 1228 N N . ASP A 1 174 ? 6.616 10.286 -14.764 1.00 90.75 174 ASP A N 1
ATOM 1229 C CA . ASP A 1 174 ? 7.063 11.548 -15.365 1.00 90.75 174 ASP A CA 1
ATOM 1230 C C . ASP A 1 174 ? 8.123 12.243 -14.500 1.00 90.75 174 ASP A C 1
ATOM 1232 O O . ASP A 1 174 ? 9.020 12.917 -14.999 1.00 90.75 174 ASP A O 1
ATOM 1236 N N . GLU A 1 175 ? 8.084 12.020 -13.184 1.00 91.25 175 GLU A N 1
ATOM 1237 C CA . GLU A 1 175 ? 9.072 12.559 -12.246 1.00 91.25 175 GLU A CA 1
ATOM 1238 C C . GLU A 1 175 ? 10.400 11.774 -12.209 1.00 91.25 175 GLU A C 1
ATOM 1240 O O . GLU A 1 175 ? 11.294 12.107 -11.420 1.00 91.25 175 GLU A O 1
ATOM 1245 N N . ASN A 1 176 ? 10.559 10.732 -13.038 1.00 92.94 176 ASN A N 1
ATOM 1246 C CA . ASN A 1 176 ? 11.736 9.853 -13.044 1.00 92.94 176 ASN A CA 1
ATOM 1247 C C . ASN A 1 176 ? 12.029 9.269 -11.640 1.00 92.94 176 ASN A C 1
ATOM 1249 O O . ASN A 1 176 ? 13.173 9.205 -11.178 1.00 92.94 176 ASN A O 1
ATOM 1253 N N . LEU A 1 177 ? 10.963 8.883 -10.931 1.00 94.06 177 LEU A N 1
ATOM 1254 C CA . LEU A 1 177 ? 10.985 8.275 -9.595 1.00 94.06 177 LEU A CA 1
ATOM 1255 C C . LEU A 1 177 ? 10.399 6.859 -9.581 1.00 94.06 177 LEU A C 1
ATOM 1257 O O . LEU A 1 177 ? 10.380 6.220 -8.538 1.00 94.06 177 LEU A O 1
ATOM 1261 N N . ARG A 1 178 ? 9.926 6.365 -10.725 1.00 94.25 178 ARG A N 1
ATOM 1262 C CA . ARG A 1 178 ? 9.277 5.061 -10.889 1.00 94.25 178 ARG A CA 1
ATOM 1263 C C . ARG A 1 178 ? 10.169 3.870 -10.533 1.00 94.25 178 ARG A C 1
ATOM 1265 O O . ARG A 1 178 ? 9.664 2.842 -10.091 1.00 94.25 178 ARG A O 1
ATOM 1272 N N . GLU A 1 179 ? 11.474 3.964 -10.745 1.00 93.50 179 GLU A N 1
ATOM 1273 C CA . GLU A 1 179 ? 12.390 2.879 -10.390 1.00 93.50 179 GLU A CA 1
ATOM 1274 C C . GLU A 1 179 ? 12.517 2.763 -8.870 1.00 93.50 179 GLU A C 1
ATOM 1276 O O . GLU A 1 179 ? 12.707 3.762 -8.178 1.00 93.50 179 GLU A O 1
ATOM 1281 N N . THR A 1 180 ? 12.469 1.536 -8.347 1.00 92.12 180 THR A N 1
ATOM 1282 C CA . THR A 1 180 ? 12.453 1.261 -6.904 1.00 92.12 180 THR A CA 1
ATOM 1283 C C . THR A 1 180 ? 13.567 1.986 -6.139 1.00 92.12 180 THR A C 1
ATOM 1285 O O . THR A 1 180 ? 13.303 2.633 -5.122 1.00 92.12 180 THR A O 1
ATOM 1288 N N . TYR A 1 181 ? 14.807 1.935 -6.640 1.00 90.88 181 TYR A N 1
ATOM 1289 C CA . TYR A 1 181 ? 15.926 2.628 -6.004 1.00 90.88 181 TYR A CA 1
ATOM 1290 C C . TYR A 1 181 ? 15.786 4.150 -6.088 1.00 90.88 181 TYR A C 1
ATOM 1292 O O . TYR A 1 181 ? 16.086 4.828 -5.112 1.00 90.88 181 TYR A O 1
ATOM 1300 N N . LYS A 1 182 ? 15.312 4.704 -7.214 1.00 92.50 182 LYS A N 1
ATOM 1301 C CA . LYS A 1 182 ? 15.108 6.153 -7.366 1.00 92.50 182 LYS A CA 1
ATOM 1302 C C . LYS A 1 182 ? 14.027 6.639 -6.410 1.00 92.50 182 LYS A C 1
ATOM 1304 O O . LYS A 1 182 ? 14.211 7.680 -5.786 1.00 92.50 182 LYS A O 1
ATOM 1309 N N . LEU A 1 183 ? 12.954 5.864 -6.245 1.00 91.81 183 LEU A N 1
ATOM 1310 C CA . LEU A 1 183 ? 11.885 6.157 -5.299 1.00 91.81 183 LEU A CA 1
ATOM 1311 C C . LEU A 1 183 ? 12.410 6.204 -3.861 1.00 91.81 183 LEU A C 1
ATOM 1313 O O . LEU A 1 183 ? 12.181 7.190 -3.165 1.00 91.81 183 LEU A O 1
ATOM 1317 N N . TYR A 1 184 ? 13.149 5.172 -3.435 1.00 91.19 184 TYR A N 1
ATOM 1318 C CA . TYR A 1 184 ? 13.681 5.083 -2.073 1.00 91.19 184 TYR A CA 1
ATOM 1319 C C . TYR A 1 184 ? 14.792 6.098 -1.777 1.00 91.19 184 TYR A C 1
ATOM 1321 O O . TYR A 1 184 ? 14.840 6.709 -0.704 1.00 91.19 184 TYR A O 1
ATOM 1329 N N . CYS A 1 185 ? 15.715 6.267 -2.719 1.00 90.25 185 CYS A N 1
ATOM 1330 C CA . CYS A 1 185 ? 16.933 7.043 -2.519 1.00 90.25 185 CYS A CA 1
ATOM 1331 C C . CYS A 1 185 ? 16.808 8.516 -2.859 1.00 90.25 185 CYS A C 1
ATOM 1333 O O . CYS A 1 185 ? 17.698 9.286 -2.500 1.00 90.25 185 CYS A O 1
ATOM 1335 N N . ALA A 1 186 ? 15.712 8.928 -3.494 1.00 90.56 186 ALA A N 1
ATOM 1336 C CA . ALA A 1 186 ? 15.411 10.338 -3.622 1.00 90.56 186 ALA A CA 1
ATOM 1337 C C . ALA A 1 186 ? 15.362 11.006 -2.231 1.00 90.56 186 ALA A C 1
ATOM 1339 O O . ALA A 1 186 ? 14.827 10.427 -1.275 1.00 90.56 186 ALA A O 1
ATOM 1340 N N . PRO A 1 187 ? 15.914 12.225 -2.096 1.00 89.12 187 PRO A N 1
ATOM 1341 C CA . PRO A 1 187 ? 15.720 13.017 -0.888 1.00 89.12 187 PRO A CA 1
ATOM 1342 C C . PRO A 1 187 ? 14.228 13.320 -0.711 1.00 89.12 187 PRO A C 1
ATOM 1344 O O . PRO A 1 187 ? 13.499 13.423 -1.700 1.00 89.12 187 PRO A O 1
ATOM 1347 N N . GLU A 1 188 ? 13.772 13.509 0.530 1.00 86.25 188 GLU A N 1
ATOM 1348 C CA . GLU A 1 188 ? 12.352 13.778 0.823 1.00 86.25 188 GLU A CA 1
ATOM 1349 C C . GLU A 1 188 ? 11.822 15.020 0.095 1.00 86.25 188 GLU A C 1
ATOM 1351 O O . GLU A 1 188 ? 10.666 15.052 -0.316 1.00 86.25 188 GLU A O 1
ATOM 1356 N N . SER A 1 189 ? 12.683 16.012 -0.155 1.00 87.00 189 SER A N 1
ATOM 1357 C CA . SER A 1 189 ? 12.354 17.197 -0.957 1.00 87.00 189 SER A CA 1
ATOM 1358 C C . SER A 1 189 ? 11.951 16.860 -2.397 1.00 87.00 189 SER A C 1
ATOM 1360 O O . SER A 1 189 ? 11.084 17.522 -2.961 1.00 87.00 189 SER A O 1
ATOM 1362 N N . LYS A 1 190 ? 12.544 15.812 -2.985 1.00 87.94 190 LYS A N 1
ATOM 1363 C CA . LYS A 1 190 ? 12.215 15.320 -4.329 1.00 87.94 190 LYS A CA 1
ATOM 1364 C C . LYS A 1 190 ? 11.097 14.283 -4.288 1.00 87.94 190 LYS A C 1
ATOM 1366 O O . LYS A 1 190 ? 10.166 14.349 -5.084 1.00 87.94 190 LYS A O 1
ATOM 1371 N N . SER A 1 191 ? 11.180 13.313 -3.379 1.00 84.88 191 SER A N 1
ATOM 1372 C CA . SER A 1 191 ? 10.189 12.240 -3.294 1.00 84.88 191 SER A CA 1
ATOM 1373 C C . SER A 1 191 ? 8.847 12.734 -2.761 1.00 84.88 191 SER A C 1
ATOM 1375 O O . SER A 1 191 ? 7.847 12.085 -3.036 1.00 84.88 191 SER A O 1
ATOM 1377 N N . LYS A 1 192 ? 8.801 13.863 -2.038 1.00 83.69 192 LYS A N 1
ATOM 1378 C CA . LYS A 1 192 ? 7.618 14.384 -1.324 1.00 83.69 192 LYS A CA 1
ATOM 1379 C C . LYS A 1 192 ? 7.029 13.375 -0.325 1.00 83.69 192 LYS A C 1
ATOM 1381 O O . LYS A 1 192 ? 5.885 13.507 0.107 1.00 83.69 192 LYS A O 1
ATOM 1386 N N . TYR A 1 193 ? 7.813 12.360 0.030 1.00 84.19 193 TYR A N 1
ATOM 1387 C CA . TYR A 1 193 ? 7.448 11.258 0.906 1.00 84.19 193 TYR A CA 1
ATOM 1388 C C . TYR A 1 193 ? 8.394 11.234 2.092 1.00 84.19 193 TYR A C 1
ATOM 1390 O O . TYR A 1 193 ? 9.605 11.394 1.934 1.00 84.19 193 TYR A O 1
ATOM 1398 N N . LYS A 1 194 ? 7.827 11.027 3.279 1.00 85.19 194 LYS A N 1
ATOM 1399 C CA . LYS A 1 194 ? 8.577 11.031 4.528 1.00 85.19 194 LYS A CA 1
ATOM 1400 C C . LYS A 1 194 ? 9.161 9.649 4.761 1.00 85.19 194 LYS A C 1
ATOM 1402 O O . LYS A 1 194 ? 8.434 8.665 4.735 1.00 85.19 194 LYS A O 1
ATOM 1407 N N . LYS A 1 195 ? 10.442 9.543 5.071 1.00 85.81 195 LYS A N 1
ATOM 1408 C CA . LYS A 1 195 ? 11.035 8.290 5.527 1.00 85.81 195 LYS A CA 1
ATOM 1409 C C . LYS A 1 195 ? 10.616 8.040 6.967 1.00 85.81 195 LYS A C 1
ATOM 1411 O O . LYS A 1 195 ? 10.688 8.923 7.822 1.00 85.81 195 LYS A O 1
ATOM 1416 N N . ILE A 1 196 ? 10.143 6.831 7.231 1.00 82.50 196 ILE A N 1
ATOM 1417 C CA . ILE A 1 196 ? 9.689 6.426 8.562 1.00 82.50 196 ILE A CA 1
ATOM 1418 C C . ILE A 1 196 ? 10.556 5.272 9.078 1.00 82.50 196 ILE A C 1
ATOM 1420 O O . ILE A 1 196 ? 11.065 4.478 8.291 1.00 82.50 196 ILE A O 1
ATOM 1424 N N . PRO A 1 197 ? 10.782 5.146 10.390 1.00 80.31 197 PRO A N 1
ATOM 1425 C CA . PRO A 1 197 ? 11.392 3.942 10.939 1.00 80.31 197 PRO A CA 1
ATOM 1426 C C . PRO A 1 197 ? 10.490 2.722 10.720 1.00 80.31 197 PRO A C 1
ATOM 1428 O O . PRO A 1 197 ? 9.268 2.841 10.802 1.00 80.31 197 PRO A O 1
ATOM 1431 N N . PHE A 1 198 ? 11.076 1.532 10.544 1.00 77.19 198 PHE A N 1
ATOM 1432 C CA . PHE A 1 198 ? 10.299 0.289 10.400 1.00 77.19 198 PHE A CA 1
ATOM 1433 C C . PHE A 1 198 ? 9.299 0.079 11.533 1.00 77.19 198 PHE A C 1
ATOM 1435 O O . PHE A 1 198 ? 8.171 -0.356 11.322 1.00 77.19 198 PHE A O 1
ATOM 1442 N N . SER A 1 199 ? 9.725 0.376 12.758 1.00 80.25 199 SER A N 1
ATOM 1443 C CA . SER A 1 199 ? 8.912 0.234 13.962 1.00 80.25 199 SER A CA 1
ATOM 1444 C C . SER A 1 199 ? 7.658 1.110 13.952 1.00 80.25 199 SER A C 1
ATOM 1446 O O . SER A 1 199 ? 6.744 0.843 14.719 1.00 80.25 199 SER A O 1
ATOM 1448 N N . GLN A 1 200 ? 7.599 2.124 13.085 1.00 80.12 200 GLN A N 1
ATOM 1449 C CA . GLN A 1 200 ? 6.469 3.044 12.942 1.00 80.12 200 GLN A CA 1
ATOM 1450 C C . GLN A 1 200 ? 5.616 2.767 11.700 1.00 80.12 200 GLN A C 1
ATOM 1452 O O . GLN A 1 200 ? 4.747 3.576 11.369 1.00 80.12 200 GLN A O 1
ATOM 1457 N N . ARG A 1 201 ? 5.869 1.660 10.996 1.00 86.50 201 ARG A N 1
ATOM 1458 C CA . ARG A 1 201 ? 5.089 1.291 9.817 1.00 86.50 201 ARG A CA 1
ATOM 1459 C C . ARG A 1 201 ? 3.629 1.045 10.168 1.00 86.50 201 ARG A C 1
ATOM 1461 O O . ARG A 1 201 ? 3.282 0.583 11.256 1.00 86.50 201 ARG A O 1
ATOM 1468 N N . ARG A 1 202 ? 2.788 1.271 9.181 1.00 85.12 202 ARG A N 1
ATOM 1469 C CA . ARG A 1 202 ? 1.351 1.051 9.232 1.00 85.12 202 ARG A CA 1
ATOM 1470 C C . ARG A 1 202 ? 0.851 0.693 7.843 1.00 85.12 202 ARG A C 1
ATOM 1472 O O . ARG A 1 202 ? 1.561 0.833 6.847 1.00 85.12 202 ARG A O 1
ATOM 1479 N N . ALA A 1 203 ? -0.402 0.260 7.790 1.00 90.25 203 ALA A N 1
ATOM 1480 C CA . ALA A 1 203 ? -1.090 0.010 6.538 1.00 90.25 203 ALA A CA 1
ATOM 1481 C C . ALA A 1 203 ? -0.966 1.217 5.591 1.00 90.25 203 ALA A C 1
ATOM 1483 O O . ALA A 1 203 ? -1.216 2.358 5.985 1.00 90.25 203 ALA A O 1
ATOM 1484 N N . GLY A 1 204 ? -0.577 0.949 4.347 1.00 91.56 204 GLY A N 1
ATOM 1485 C CA . GLY A 1 204 ? -0.393 1.964 3.317 1.00 91.56 204 GLY A CA 1
ATOM 1486 C C . GLY A 1 204 ? 1.025 2.492 3.154 1.00 91.56 204 GLY A C 1
ATOM 1487 O O . GLY A 1 204 ? 1.310 3.075 2.114 1.00 91.56 204 GLY A O 1
ATOM 1488 N N . ASP A 1 205 ? 1.933 2.271 4.104 1.00 93.19 205 ASP A N 1
ATOM 1489 C CA . ASP A 1 205 ? 3.329 2.670 3.911 1.00 93.19 205 ASP A CA 1
ATOM 1490 C C . ASP A 1 205 ? 4.016 1.792 2.858 1.00 93.19 205 ASP A C 1
ATOM 1492 O O . ASP A 1 205 ? 3.734 0.597 2.743 1.00 93.19 205 ASP A O 1
ATOM 1496 N N . ALA A 1 206 ? 4.953 2.368 2.104 1.00 95.25 206 ALA A N 1
ATOM 1497 C CA . ALA A 1 206 ? 5.773 1.608 1.172 1.00 95.25 206 ALA A CA 1
ATOM 1498 C C . ALA A 1 206 ? 6.992 1.016 1.898 1.00 95.25 206 ALA A C 1
ATOM 1500 O O . ALA A 1 206 ? 7.746 1.730 2.568 1.00 95.25 206 ALA A O 1
ATOM 1501 N N . VAL A 1 207 ? 7.200 -0.289 1.729 1.00 93.12 207 VAL A N 1
ATOM 1502 C CA . VAL A 1 207 ? 8.363 -1.031 2.227 1.00 93.12 207 VAL A CA 1
ATOM 1503 C C . VAL A 1 207 ? 9.268 -1.415 1.067 1.00 93.12 207 VAL A C 1
ATOM 1505 O O . VAL A 1 207 ? 8.798 -1.879 0.029 1.00 93.12 207 VAL A O 1
ATOM 1508 N N . PHE A 1 208 ? 10.569 -1.208 1.246 1.00 91.94 208 PHE A N 1
ATOM 1509 C CA . PHE A 1 208 ? 11.583 -1.420 0.222 1.00 91.94 208 PHE A CA 1
ATOM 1510 C C . PHE A 1 208 ? 12.554 -2.517 0.636 1.00 91.94 208 PHE A C 1
ATOM 1512 O O . PHE A 1 208 ? 12.939 -2.613 1.803 1.00 91.94 208 PHE A O 1
ATOM 1519 N N . PHE A 1 209 ? 12.993 -3.296 -0.349 1.00 88.00 209 PHE A N 1
ATOM 1520 C CA . PHE A 1 209 ? 13.909 -4.413 -0.166 1.00 88.00 209 PHE A CA 1
ATOM 1521 C C . PHE A 1 209 ? 15.120 -4.264 -1.090 1.00 88.00 209 PHE A C 1
ATOM 1523 O O . PHE A 1 209 ? 15.003 -3.879 -2.260 1.00 88.00 209 PHE A O 1
ATOM 1530 N N . GLY A 1 210 ? 16.292 -4.564 -0.542 1.00 82.19 210 GLY A N 1
ATOM 1531 C CA . GLY A 1 210 ? 17.577 -4.495 -1.225 1.00 82.19 210 GLY A CA 1
ATOM 1532 C C . GLY A 1 210 ? 18.707 -5.028 -0.347 1.00 82.19 210 GLY A C 1
ATOM 1533 O O . GLY A 1 210 ? 18.594 -4.923 0.881 1.00 82.19 210 GLY A O 1
ATOM 1534 N N . PRO A 1 211 ? 19.776 -5.623 -0.912 1.00 70.69 211 PRO A N 1
ATOM 1535 C CA . PRO A 1 211 ? 20.966 -5.967 -0.145 1.00 70.69 211 PRO A CA 1
ATOM 1536 C C . PRO A 1 211 ? 21.548 -4.763 0.616 1.00 70.69 211 PRO A C 1
ATOM 1538 O O . PRO A 1 211 ? 21.181 -3.601 0.421 1.00 70.69 211 PRO A O 1
ATOM 1541 N N . ASN A 1 212 ? 22.473 -5.059 1.532 1.00 67.62 212 ASN A N 1
ATOM 1542 C CA . ASN A 1 212 ? 23.343 -4.067 2.173 1.00 67.62 212 ASN A CA 1
ATOM 1543 C C . ASN A 1 212 ? 22.634 -2.931 2.934 1.00 67.62 212 ASN A C 1
ATOM 1545 O O . ASN A 1 212 ? 23.177 -1.831 3.042 1.00 67.62 212 ASN A O 1
ATOM 1549 N N . LYS A 1 213 ? 21.463 -3.191 3.534 1.00 65.69 213 LYS A N 1
ATOM 1550 C CA . LYS A 1 213 ? 20.685 -2.200 4.311 1.00 65.69 213 LYS A CA 1
ATOM 1551 C C . LYS A 1 213 ? 20.149 -1.043 3.447 1.00 65.69 213 LYS A C 1
ATOM 1553 O O . LYS A 1 213 ? 20.039 0.080 3.936 1.00 65.69 213 LYS A O 1
ATOM 1558 N N . CYS A 1 214 ? 19.856 -1.309 2.170 1.00 67.56 214 CYS A N 1
ATOM 1559 C CA . CYS A 1 214 ? 19.357 -0.324 1.202 1.00 67.56 214 CYS A CA 1
ATOM 1560 C C . CYS A 1 214 ? 20.229 0.938 1.140 1.00 67.56 214 CYS A C 1
ATOM 1562 O O . CYS A 1 214 ? 19.746 2.074 1.208 1.00 67.56 214 CYS A O 1
ATOM 1564 N N . ARG A 1 215 ? 21.546 0.749 1.047 1.00 71.81 215 ARG A N 1
ATOM 1565 C CA . ARG A 1 215 ? 22.443 1.868 0.772 1.00 71.81 215 ARG A CA 1
ATOM 1566 C C . ARG A 1 215 ? 22.092 2.448 -0.596 1.00 71.81 215 ARG A C 1
ATOM 1568 O O . ARG A 1 215 ? 21.908 1.735 -1.575 1.00 71.81 215 ARG A O 1
ATOM 1575 N N . CYS A 1 216 ? 21.960 3.765 -0.635 1.00 78.62 216 CYS A N 1
ATOM 1576 C CA . CYS A 1 216 ? 21.648 4.490 -1.855 1.00 78.62 216 CYS A CA 1
ATOM 1577 C C . CYS A 1 216 ? 22.779 4.590 -2.885 1.00 78.62 216 CYS A C 1
ATOM 1579 O O . CYS A 1 216 ? 22.463 4.614 -4.077 1.00 78.62 216 CYS A O 1
ATOM 1581 N N . PRO A 1 217 ? 24.071 4.584 -2.511 1.00 69.81 217 PRO A N 1
ATOM 1582 C CA . PRO A 1 217 ? 25.099 4.223 -3.480 1.00 69.81 217 PRO A CA 1
ATOM 1583 C C . PRO A 1 217 ? 24.967 2.729 -3.826 1.00 69.81 217 PRO A C 1
ATOM 1585 O O . PRO A 1 217 ? 25.022 1.902 -2.922 1.00 69.81 217 PRO A O 1
ATOM 1588 N N . GLY A 1 218 ? 24.771 2.395 -5.111 1.00 67.00 218 GLY A N 1
ATOM 1589 C CA . GLY A 1 218 ? 24.812 1.005 -5.613 1.00 67.00 218 GLY A CA 1
ATOM 1590 C C . GLY A 1 218 ? 23.571 0.482 -6.351 1.00 67.00 218 GLY A C 1
ATOM 1591 O O . GLY A 1 218 ? 23.653 -0.561 -6.981 1.00 67.00 218 GLY A O 1
ATOM 1592 N N . ARG A 1 219 ? 22.436 1.203 -6.353 1.00 75.25 219 ARG A N 1
ATOM 1593 C CA . ARG A 1 219 ? 21.139 0.702 -6.887 1.00 75.25 219 ARG A CA 1
ATOM 1594 C C . ARG A 1 219 ? 20.676 -0.623 -6.248 1.00 75.25 219 ARG A C 1
ATOM 1596 O O . ARG A 1 219 ? 19.890 -1.355 -6.838 1.00 75.25 219 ARG A O 1
ATOM 1603 N N . ASP A 1 220 ? 21.096 -0.881 -5.012 1.00 81.94 220 ASP A N 1
ATOM 1604 C CA . ASP A 1 220 ? 20.829 -2.131 -4.290 1.00 81.94 220 ASP A CA 1
ATOM 1605 C C . ASP A 1 220 ? 19.332 -2.349 -3.993 1.00 81.94 220 ASP A C 1
ATOM 1607 O O . ASP A 1 220 ? 18.881 -3.472 -3.785 1.00 81.94 220 ASP A O 1
ATOM 1611 N N . VAL A 1 221 ? 18.512 -1.296 -3.998 1.00 86.94 221 VAL A N 1
ATOM 1612 C CA . VAL A 1 221 ? 17.069 -1.409 -3.733 1.00 86.94 221 VAL A CA 1
ATOM 1613 C C . VAL A 1 221 ? 16.312 -1.831 -4.990 1.00 86.94 221 VAL A C 1
ATOM 1615 O O . VAL A 1 221 ? 16.153 -1.045 -5.923 1.00 86.94 221 VAL A O 1
ATOM 1618 N N . HIS A 1 222 ? 15.794 -3.056 -4.996 1.00 88.12 222 HIS A N 1
ATOM 1619 C CA . HIS A 1 222 ? 15.238 -3.685 -6.198 1.00 88.12 222 HIS A CA 1
ATOM 1620 C C . HIS A 1 222 ? 13.778 -4.126 -6.062 1.00 88.12 222 HIS A C 1
ATOM 1622 O O . HIS A 1 222 ? 13.143 -4.398 -7.079 1.00 88.12 222 HIS A O 1
ATOM 1628 N N . HIS A 1 223 ? 13.204 -4.151 -4.855 1.00 92.75 223 HIS A N 1
ATOM 1629 C CA . HIS A 1 223 ? 11.785 -4.469 -4.673 1.00 92.75 223 HIS A CA 1
ATOM 1630 C C . HIS A 1 223 ? 11.064 -3.471 -3.758 1.00 92.75 223 HIS A C 1
ATOM 1632 O O . HIS A 1 223 ? 11.659 -2.916 -2.835 1.00 92.75 223 HIS A O 1
ATOM 1638 N N . VAL A 1 224 ? 9.778 -3.238 -4.027 1.00 95.44 224 VAL A N 1
ATOM 1639 C CA . VAL A 1 224 ? 8.881 -2.419 -3.200 1.00 95.44 224 VAL A CA 1
ATOM 1640 C C . VAL A 1 224 ? 7.520 -3.093 -3.077 1.00 95.44 224 VAL A C 1
ATOM 1642 O O . VAL A 1 224 ? 7.039 -3.722 -4.021 1.00 95.44 224 VAL A O 1
ATOM 1645 N N . ALA A 1 225 ? 6.903 -2.940 -1.913 1.00 96.56 225 ALA A N 1
ATOM 1646 C CA . ALA A 1 225 ? 5.549 -3.382 -1.620 1.00 96.56 225 ALA A CA 1
ATOM 1647 C C . ALA A 1 225 ? 4.817 -2.353 -0.746 1.00 96.56 225 ALA A C 1
ATOM 1649 O O . ALA A 1 225 ? 5.439 -1.429 -0.220 1.00 96.56 225 ALA A O 1
ATOM 1650 N N . LEU A 1 226 ? 3.506 -2.521 -0.570 1.00 97.56 226 LEU A N 1
ATOM 1651 C CA . LEU A 1 226 ? 2.712 -1.727 0.372 1.00 97.56 226 LEU A CA 1
ATOM 1652 C C . LEU A 1 226 ? 2.401 -2.553 1.617 1.00 97.56 226 LEU A C 1
ATOM 1654 O O . LEU A 1 226 ? 1.951 -3.690 1.507 1.00 97.56 226 LEU A O 1
ATOM 1658 N N . MET A 1 227 ? 2.615 -1.984 2.798 1.00 94.56 227 MET A N 1
ATOM 1659 C CA . MET A 1 227 ? 2.269 -2.610 4.071 1.00 94.56 227 MET A CA 1
ATOM 1660 C C . MET A 1 227 ? 0.752 -2.787 4.181 1.00 94.56 227 MET A C 1
ATOM 1662 O O . MET A 1 227 ? -0.002 -1.844 3.938 1.00 94.56 227 MET A O 1
ATOM 1666 N N . LEU A 1 228 ? 0.299 -3.979 4.574 1.00 87.38 228 LEU A N 1
ATOM 1667 C CA . LEU A 1 228 ? -1.117 -4.250 4.855 1.00 87.38 228 LEU A CA 1
ATOM 1668 C C . LEU A 1 228 ? -1.514 -3.871 6.285 1.00 87.38 228 LEU A C 1
ATOM 1670 O O . LEU A 1 228 ? -2.678 -3.569 6.535 1.00 87.38 228 LEU A O 1
ATOM 1674 N N . ASP A 1 229 ? -0.551 -3.879 7.201 1.00 87.00 229 ASP A N 1
ATOM 1675 C CA . ASP A 1 229 ? -0.707 -3.595 8.624 1.00 87.00 229 ASP A CA 1
ATOM 1676 C C . ASP A 1 229 ? 0.646 -3.171 9.237 1.00 87.00 229 ASP A C 1
ATOM 1678 O O . ASP A 1 229 ? 1.619 -2.910 8.526 1.00 87.00 229 ASP A O 1
ATOM 1682 N N . SER A 1 230 ? 0.712 -3.054 10.565 1.00 84.25 230 SER A N 1
ATOM 1683 C CA . SER A 1 230 ? 1.961 -2.814 11.303 1.00 84.25 230 SER A CA 1
ATOM 1684 C C . SER A 1 230 ? 2.831 -4.073 11.451 1.00 84.25 230 SER A C 1
ATOM 1686 O O . SER A 1 230 ? 3.894 -4.010 12.064 1.00 84.25 230 SER A O 1
ATOM 1688 N N . GLY A 1 231 ? 2.399 -5.220 10.920 1.00 85.81 231 GLY A N 1
ATOM 1689 C CA . GLY A 1 231 ? 3.069 -6.514 10.985 1.00 85.81 231 GLY A CA 1
ATOM 1690 C C . GLY A 1 231 ? 4.061 -6.715 9.840 1.00 85.81 231 GLY A C 1
ATOM 1691 O O . GLY A 1 231 ? 4.904 -5.860 9.581 1.00 85.81 231 GLY A O 1
ATOM 1692 N N . THR A 1 232 ? 4.022 -7.875 9.192 1.00 86.31 232 THR A N 1
ATOM 1693 C CA . THR A 1 232 ? 4.926 -8.254 8.081 1.00 86.31 232 THR A CA 1
ATOM 1694 C C . THR A 1 232 ? 4.168 -8.628 6.811 1.00 86.31 232 THR A C 1
ATOM 1696 O O . THR A 1 232 ? 4.728 -9.188 5.868 1.00 86.31 232 THR A O 1
ATOM 1699 N N . ARG A 1 233 ? 2.868 -8.332 6.793 1.00 92.12 233 ARG A N 1
ATOM 1700 C CA . ARG A 1 233 ? 1.992 -8.558 5.652 1.00 92.12 233 ARG A CA 1
ATOM 1701 C C . ARG A 1 233 ? 2.110 -7.404 4.671 1.00 92.12 233 ARG A C 1
ATOM 1703 O O . ARG A 1 233 ? 2.116 -6.233 5.059 1.00 92.12 233 ARG A O 1
ATOM 1710 N N . ILE A 1 234 ? 2.191 -7.744 3.393 1.00 96.00 234 ILE A N 1
ATOM 1711 C CA . ILE A 1 234 ? 2.396 -6.799 2.301 1.00 96.00 234 ILE A CA 1
ATOM 1712 C C . ILE A 1 234 ? 1.505 -7.116 1.107 1.00 96.00 234 ILE A C 1
ATOM 1714 O O . ILE A 1 234 ? 1.082 -8.248 0.900 1.00 96.00 234 ILE A O 1
ATOM 1718 N N . TRP A 1 235 ? 1.258 -6.097 0.297 1.00 97.75 235 TRP A N 1
ATOM 1719 C CA . TRP A 1 235 ? 0.607 -6.190 -0.997 1.00 97.75 235 TRP A CA 1
ATOM 1720 C C . TRP A 1 235 ? 1.611 -5.853 -2.094 1.00 97.75 235 TRP A C 1
ATOM 1722 O O . TRP A 1 235 ? 2.209 -4.770 -2.065 1.00 97.75 235 TRP A O 1
ATOM 1732 N N . ASN A 1 236 ? 1.841 -6.764 -3.041 1.00 97.38 236 ASN A N 1
ATOM 1733 C CA . ASN A 1 236 ? 2.895 -6.569 -4.033 1.00 97.38 236 ASN A CA 1
ATOM 1734 C C . ASN A 1 236 ? 2.684 -7.312 -5.358 1.00 97.38 236 ASN A C 1
ATOM 1736 O O . ASN A 1 236 ? 1.881 -8.234 -5.482 1.00 97.38 236 ASN A O 1
ATOM 1740 N N . ALA A 1 237 ? 3.493 -6.920 -6.343 1.00 96.75 237 ALA A N 1
ATOM 1741 C CA . ALA A 1 237 ? 3.774 -7.690 -7.548 1.00 96.75 237 ALA A CA 1
ATOM 1742 C C . ALA A 1 237 ? 5.194 -8.272 -7.420 1.00 96.75 237 ALA A C 1
ATOM 1744 O O . ALA A 1 237 ? 6.173 -7.565 -7.662 1.00 96.75 237 ALA A O 1
ATOM 1745 N N . LEU A 1 238 ? 5.316 -9.531 -6.982 1.00 90.88 238 LEU A N 1
ATOM 1746 C CA . LEU A 1 238 ? 6.596 -10.084 -6.515 1.00 90.88 238 LEU A CA 1
ATOM 1747 C C . LEU A 1 238 ? 7.626 -10.326 -7.625 1.00 90.88 238 LEU A C 1
ATOM 1749 O O . LEU A 1 238 ? 8.678 -9.691 -7.650 1.00 90.88 238 LEU A O 1
ATOM 1753 N N . LYS A 1 239 ? 7.356 -11.303 -8.493 1.00 90.50 239 LYS A N 1
ATOM 1754 C CA . LYS A 1 239 ? 8.334 -11.847 -9.441 1.00 90.50 239 LYS A CA 1
ATOM 1755 C C . LYS A 1 239 ? 7.656 -12.484 -10.644 1.00 90.50 239 LYS A C 1
ATOM 1757 O O . LYS A 1 239 ? 6.457 -12.760 -10.619 1.00 90.50 239 LYS A O 1
ATOM 1762 N N . ARG A 1 240 ? 8.441 -12.764 -11.685 1.00 89.75 240 ARG A N 1
ATOM 1763 C CA . ARG A 1 240 ? 7.981 -13.476 -12.886 1.00 89.75 240 ARG A CA 1
ATOM 1764 C C . ARG A 1 240 ? 7.270 -14.779 -12.503 1.00 89.75 240 ARG A C 1
ATOM 1766 O O . ARG A 1 240 ? 7.732 -15.503 -11.628 1.00 89.75 240 ARG A O 1
ATOM 1773 N N . GLY A 1 241 ? 6.138 -15.046 -13.152 1.00 87.69 241 GLY A N 1
ATOM 1774 C CA . GLY A 1 241 ? 5.289 -16.208 -12.870 1.00 87.69 241 GLY A CA 1
ATOM 1775 C C . GLY A 1 241 ? 4.321 -16.022 -11.695 1.00 87.69 241 GLY A C 1
ATOM 1776 O O . GLY A 1 241 ? 3.418 -16.834 -11.527 1.00 87.69 241 GLY A O 1
ATOM 1777 N N . ALA A 1 242 ? 4.451 -14.948 -10.909 1.00 91.75 242 ALA A N 1
ATOM 1778 C CA . ALA A 1 242 ? 3.479 -14.590 -9.882 1.00 91.75 242 ALA A CA 1
ATOM 1779 C C . ALA A 1 242 ? 2.415 -13.616 -10.413 1.00 91.75 242 ALA A C 1
ATOM 1781 O O . ALA A 1 242 ? 2.589 -12.946 -11.433 1.00 91.75 242 ALA A O 1
ATOM 1782 N N . LYS A 1 243 ? 1.319 -13.517 -9.665 1.00 96.31 243 LYS A N 1
ATOM 1783 C CA . LYS A 1 243 ? 0.284 -12.490 -9.805 1.00 96.31 243 LYS A CA 1
ATOM 1784 C C . LYS A 1 243 ? 0.342 -11.546 -8.604 1.00 96.31 243 LYS A C 1
ATOM 1786 O O . LYS A 1 243 ? 0.859 -11.936 -7.556 1.00 96.31 243 LYS A O 1
ATOM 1791 N N . VAL A 1 244 ? -0.188 -10.335 -8.760 1.00 97.19 244 VAL A N 1
ATOM 1792 C CA . VAL A 1 244 ? -0.388 -9.376 -7.668 1.00 97.19 244 VAL A CA 1
ATOM 1793 C C . VAL A 1 244 ? -1.228 -10.028 -6.578 1.00 97.19 244 VAL A C 1
ATOM 1795 O O . VAL A 1 244 ? -2.290 -10.593 -6.861 1.00 97.19 244 VAL A O 1
ATOM 1798 N N . ARG A 1 245 ? -0.734 -9.973 -5.343 1.00 94.88 245 ARG A N 1
ATOM 1799 C CA . ARG A 1 245 ? -1.325 -10.683 -4.211 1.00 94.88 245 ARG A CA 1
ATOM 1800 C C . ARG A 1 245 ? -0.903 -10.080 -2.879 1.00 94.88 245 ARG A C 1
ATOM 1802 O O . ARG A 1 245 ? 0.010 -9.258 -2.799 1.00 94.88 245 ARG A O 1
ATOM 1809 N N . GLU A 1 246 ? -1.550 -10.578 -1.838 1.00 95.38 246 GLU A N 1
ATOM 1810 C CA . GLU A 1 246 ? -1.042 -10.509 -0.479 1.00 95.38 246 GLU A CA 1
ATOM 1811 C C . GLU A 1 246 ? 0.120 -11.498 -0.290 1.00 95.38 246 GLU A C 1
ATOM 1813 O O . GLU A 1 246 ? 0.073 -12.638 -0.757 1.00 95.38 246 GLU A O 1
ATOM 1818 N N . ASP A 1 247 ? 1.160 -11.055 0.410 1.00 92.75 247 ASP A N 1
ATOM 1819 C CA . ASP A 1 247 ? 2.281 -11.880 0.843 1.00 92.75 247 ASP A CA 1
ATOM 1820 C C . ASP A 1 247 ? 2.676 -11.529 2.291 1.00 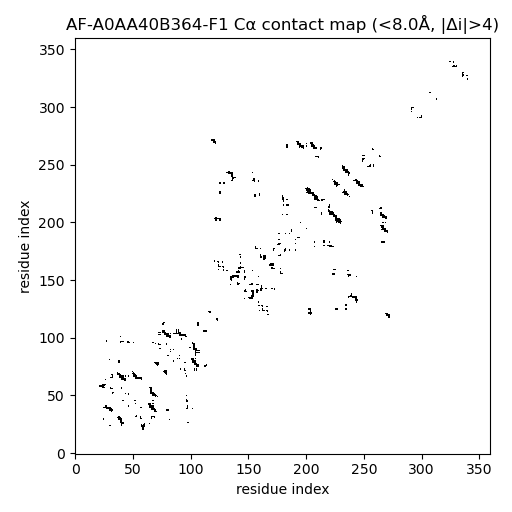92.75 247 ASP A C 1
ATOM 1822 O O . ASP A 1 247 ? 2.204 -10.551 2.878 1.00 92.75 247 ASP A O 1
ATOM 1826 N N . ASN A 1 248 ? 3.545 -12.338 2.886 1.00 89.62 248 ASN A N 1
ATOM 1827 C CA . ASN A 1 248 ? 4.106 -12.102 4.212 1.00 89.62 248 ASN A CA 1
ATOM 1828 C C . ASN A 1 248 ? 5.607 -12.360 4.153 1.00 89.62 248 ASN A C 1
ATOM 1830 O O . ASN A 1 248 ? 6.022 -13.471 3.830 1.00 89.62 248 ASN A O 1
ATOM 1834 N N . PHE A 1 249 ? 6.412 -11.343 4.454 1.00 85.69 249 PHE A N 1
ATOM 1835 C CA . PHE A 1 249 ? 7.865 -11.444 4.328 1.00 85.69 249 PHE A CA 1
ATOM 1836 C C . PHE A 1 249 ? 8.556 -12.065 5.553 1.00 85.69 249 PHE A C 1
ATOM 1838 O O . PHE A 1 249 ? 9.749 -12.348 5.483 1.00 85.69 249 PHE A O 1
ATOM 1845 N N . LYS A 1 250 ? 7.832 -12.323 6.653 1.00 82.50 250 LYS A N 1
ATOM 1846 C CA . LYS A 1 250 ? 8.398 -12.960 7.853 1.00 82.50 250 LYS A CA 1
ATOM 1847 C C . LYS A 1 250 ? 8.827 -14.391 7.547 1.00 82.50 250 LYS A C 1
ATOM 1849 O O . LYS A 1 250 ? 8.003 -15.202 7.125 1.00 82.50 250 LYS A O 1
ATOM 1854 N N . GLY A 1 251 ? 10.094 -14.709 7.804 1.00 65.50 251 GLY A N 1
ATOM 1855 C CA . GLY A 1 251 ? 10.606 -16.079 7.717 1.00 65.50 251 GLY A CA 1
ATOM 1856 C C . GLY A 1 251 ? 10.545 -16.718 6.322 1.00 65.50 251 GLY A C 1
ATOM 1857 O O . GLY A 1 251 ? 10.566 -17.941 6.221 1.00 65.50 251 GLY A O 1
ATOM 1858 N N . LYS A 1 252 ? 10.451 -15.930 5.243 1.00 65.06 252 LYS A N 1
ATOM 1859 C CA . LYS A 1 252 ? 10.443 -16.450 3.866 1.00 65.06 252 LYS A CA 1
ATOM 1860 C C . LYS A 1 252 ? 11.788 -16.253 3.184 1.00 65.06 252 LYS A C 1
ATOM 1862 O O . LYS A 1 252 ? 12.217 -15.116 3.092 1.00 65.06 252 LYS A O 1
ATOM 1867 N N . HIS A 1 253 ? 12.383 -17.304 2.607 1.00 57.62 253 HIS A N 1
ATOM 1868 C CA . HIS A 1 253 ? 13.667 -17.248 1.873 1.00 57.62 253 HIS A CA 1
ATOM 1869 C C . HIS A 1 253 ? 13.724 -16.167 0.788 1.00 57.62 253 HIS A C 1
ATOM 1871 O O . HIS A 1 253 ? 14.711 -15.440 0.701 1.00 57.62 253 HIS A O 1
ATOM 1877 N N . ASP A 1 254 ? 12.626 -15.984 0.048 1.00 60.22 254 ASP A N 1
ATOM 1878 C CA . ASP A 1 254 ? 12.467 -14.920 -0.957 1.00 60.22 254 ASP A CA 1
ATOM 1879 C C . ASP A 1 254 ? 12.656 -13.502 -0.369 1.00 60.22 254 ASP A C 1
ATOM 1881 O O . ASP A 1 254 ? 12.962 -12.558 -1.100 1.00 60.22 254 ASP A O 1
ATOM 1885 N N . TYR A 1 255 ? 12.501 -13.366 0.953 1.00 61.75 255 TYR A N 1
ATOM 1886 C CA . TYR A 1 255 ? 12.683 -12.144 1.726 1.00 61.75 255 TYR A CA 1
ATOM 1887 C C . TYR A 1 255 ? 13.705 -12.270 2.891 1.00 61.75 255 TYR A C 1
ATOM 1889 O O . TYR A 1 255 ? 13.954 -11.290 3.584 1.00 61.75 255 TYR A O 1
ATOM 1897 N N . GLN A 1 256 ? 14.325 -13.430 3.150 1.00 47.25 256 GLN A N 1
ATOM 1898 C CA . GLN A 1 256 ? 15.120 -13.674 4.374 1.00 47.25 256 GLN A CA 1
ATOM 1899 C C . GLN A 1 256 ? 16.503 -13.039 4.343 1.00 47.25 256 GLN A C 1
ATOM 1901 O O . GLN A 1 256 ? 17.053 -12.762 5.402 1.00 47.25 256 GLN A O 1
ATOM 1906 N N . ASN A 1 257 ? 17.011 -12.649 3.172 1.00 44.91 257 ASN A N 1
ATOM 1907 C CA . ASN A 1 257 ? 18.140 -11.716 3.122 1.00 44.91 257 ASN A CA 1
ATOM 1908 C C . ASN A 1 257 ? 17.788 -10.324 3.719 1.00 44.91 257 ASN A C 1
ATOM 1910 O O . ASN A 1 257 ? 18.659 -9.453 3.789 1.00 44.91 257 ASN A O 1
ATOM 1914 N N . TYR A 1 258 ? 16.540 -10.112 4.172 1.00 49.34 258 TYR A N 1
ATOM 1915 C CA . TYR A 1 258 ? 16.031 -8.883 4.790 1.00 49.34 258 TYR A CA 1
ATOM 1916 C C . TYR A 1 258 ? 15.608 -9.025 6.273 1.00 49.34 258 TYR A C 1
ATOM 1918 O O . TYR A 1 258 ? 15.440 -7.996 6.924 1.00 49.34 258 TYR A O 1
ATOM 1926 N N . ASP A 1 259 ? 15.488 -10.237 6.844 1.00 39.31 259 ASP A N 1
ATOM 1927 C CA . ASP A 1 259 ? 14.796 -10.472 8.141 1.00 39.31 259 ASP A CA 1
ATOM 1928 C C . ASP A 1 259 ? 15.720 -10.606 9.379 1.00 39.31 259 ASP A C 1
ATOM 1930 O O . ASP A 1 259 ? 15.255 -10.738 10.510 1.00 39.31 259 ASP A O 1
ATOM 1934 N N . ASP A 1 260 ? 17.044 -10.507 9.232 1.00 34.59 260 ASP A N 1
ATOM 1935 C CA . ASP A 1 260 ? 17.959 -10.749 10.360 1.00 34.59 260 ASP A CA 1
ATOM 1936 C C . ASP A 1 260 ? 18.099 -9.534 11.326 1.00 34.59 260 ASP A C 1
ATOM 1938 O O . ASP A 1 260 ? 19.158 -8.931 11.504 1.00 34.59 260 ASP A O 1
ATOM 1942 N N . GLY A 1 261 ? 17.044 -9.133 12.027 1.00 33.38 261 GLY A N 1
ATOM 1943 C CA . GLY A 1 261 ? 17.170 -8.337 13.261 1.00 33.38 261 GLY A CA 1
ATOM 1944 C C . GLY A 1 261 ? 17.153 -6.797 13.140 1.00 33.38 261 GLY A C 1
ATOM 1945 O O . GLY A 1 261 ? 16.965 -6.219 12.065 1.00 33.38 261 GLY A O 1
ATOM 1946 N N . PRO A 1 262 ? 17.307 -6.079 14.274 1.00 33.09 262 PRO A N 1
ATOM 1947 C CA . PRO A 1 262 ? 16.492 -4.904 14.631 1.00 33.09 262 PRO A CA 1
ATOM 1948 C C . PRO A 1 262 ? 16.802 -3.579 13.902 1.00 33.09 262 PRO A C 1
ATOM 1950 O O . PRO A 1 262 ? 16.392 -2.520 14.369 1.00 33.09 262 PRO A O 1
ATOM 1953 N N . ARG A 1 263 ? 17.510 -3.575 12.762 1.00 37.94 263 ARG A N 1
ATOM 1954 C CA . ARG A 1 263 ? 17.898 -2.336 12.045 1.00 37.94 263 ARG A CA 1
ATOM 1955 C C . ARG A 1 263 ? 18.022 -2.462 10.514 1.00 37.94 263 ARG A C 1
ATOM 1957 O O . ARG A 1 263 ? 18.903 -1.827 9.936 1.00 37.94 263 ARG A O 1
ATOM 1964 N N . ARG A 1 264 ? 17.227 -3.297 9.832 1.00 43.62 264 ARG A N 1
ATOM 1965 C CA . ARG A 1 264 ? 17.517 -3.658 8.419 1.00 43.62 264 ARG A CA 1
ATOM 1966 C C . ARG A 1 264 ? 16.444 -3.374 7.375 1.00 43.62 264 ARG A C 1
ATOM 1968 O O . ARG A 1 264 ? 16.382 -4.075 6.375 1.00 43.62 264 ARG A O 1
ATOM 1975 N N . HIS A 1 265 ? 15.635 -2.338 7.553 1.00 47.28 265 HIS A N 1
ATOM 1976 C CA . HIS A 1 265 ? 14.631 -2.051 6.542 1.00 47.28 265 HIS A CA 1
ATOM 1977 C C . HIS A 1 265 ? 14.379 -0.559 6.305 1.00 47.28 265 HIS A C 1
ATOM 1979 O O . HIS A 1 265 ? 14.688 0.294 7.136 1.00 47.28 265 HIS A O 1
ATOM 1985 N N . CYS A 1 266 ? 13.782 -0.282 5.153 1.00 46.69 266 CYS A N 1
ATOM 1986 C CA . CYS A 1 266 ? 13.843 0.974 4.433 1.00 46.69 266 CYS A CA 1
ATOM 1987 C C . CYS A 1 266 ? 12.424 1.376 4.040 1.00 46.69 266 CYS A C 1
ATOM 1989 O O . CYS A 1 266 ? 11.779 0.656 3.281 1.00 46.69 266 CYS A O 1
ATOM 1991 N N . TYR A 1 267 ? 11.918 2.483 4.589 1.00 46.59 267 TYR A N 1
ATOM 1992 C CA . TYR A 1 267 ? 10.504 2.850 4.460 1.00 46.59 267 TYR A CA 1
ATOM 1993 C C . TYR A 1 267 ? 10.326 4.246 3.916 1.00 46.59 267 TYR A C 1
ATOM 1995 O O . TYR A 1 267 ? 11.044 5.175 4.293 1.00 46.59 267 TYR A O 1
ATOM 2003 N N . LEU A 1 268 ? 9.281 4.387 3.110 1.00 37.25 268 LEU A N 1
ATOM 2004 C CA . LEU A 1 268 ? 8.677 5.670 2.800 1.00 37.25 268 LEU A CA 1
ATOM 2005 C C . LEU A 1 268 ? 7.231 5.644 3.288 1.00 37.25 268 LEU A C 1
ATOM 2007 O O . LEU A 1 268 ? 6.388 4.923 2.759 1.00 37.25 268 LEU A O 1
ATOM 2011 N N . GLY A 1 269 ? 6.961 6.456 4.301 1.00 30.02 269 GLY A N 1
ATOM 2012 C CA . GLY A 1 269 ? 5.624 6.889 4.658 1.00 30.02 269 GLY A CA 1
ATOM 2013 C C . GLY A 1 269 ? 5.121 7.920 3.648 1.00 30.02 269 GLY A C 1
ATOM 2014 O O . GLY A 1 269 ? 5.787 8.910 3.325 1.00 30.02 269 GLY A O 1
ATOM 2015 N N . LEU A 1 270 ? 3.920 7.683 3.135 1.00 34.66 270 LEU A N 1
ATOM 2016 C CA . LEU A 1 270 ? 3.218 8.613 2.251 1.00 34.66 270 LEU A CA 1
ATOM 2017 C C . LEU A 1 270 ? 2.753 9.846 3.061 1.00 34.66 270 LEU A C 1
ATOM 2019 O O . LEU A 1 270 ? 2.652 9.775 4.292 1.00 34.66 270 LEU A O 1
ATOM 2023 N N . PRO A 1 271 ? 2.558 11.018 2.426 1.00 33.81 271 PRO A N 1
ATOM 2024 C CA . PRO A 1 271 ? 2.557 12.282 3.145 1.00 33.81 271 PRO A CA 1
ATOM 2025 C C . PRO A 1 271 ? 1.333 12.385 4.052 1.00 33.81 271 PRO A C 1
ATOM 2027 O O . PRO A 1 271 ? 0.206 12.130 3.647 1.00 33.81 271 PRO A O 1
ATOM 2030 N N . ARG A 1 272 ? 1.538 12.810 5.296 1.00 36.31 272 ARG A N 1
ATOM 2031 C CA . ARG A 1 272 ? 0.437 13.196 6.181 1.00 36.31 272 ARG A CA 1
ATOM 2032 C C . ARG A 1 272 ? -0.173 14.488 5.644 1.00 36.31 272 ARG A C 1
ATOM 2034 O O . ARG A 1 272 ? 0.558 15.454 5.431 1.00 36.31 272 ARG A O 1
ATOM 2041 N N . ALA A 1 273 ? -1.491 14.529 5.462 1.00 32.25 273 ALA A N 1
ATOM 2042 C CA . ALA A 1 273 ? -2.193 15.791 5.279 1.00 32.25 273 ALA A CA 1
ATOM 2043 C C . ALA A 1 273 ? -2.056 16.607 6.575 1.00 32.25 273 ALA A C 1
ATOM 2045 O O . ALA A 1 273 ? -2.763 16.366 7.552 1.00 32.25 273 ALA A O 1
ATOM 2046 N N . TRP A 1 274 ? -1.113 17.547 6.608 1.00 35.16 274 TRP A N 1
ATOM 2047 C CA . TRP A 1 274 ? -1.093 18.565 7.648 1.00 35.16 274 TRP A CA 1
ATOM 2048 C C . TRP A 1 274 ? -2.160 19.598 7.315 1.00 35.16 274 TRP A C 1
ATOM 2050 O O . TRP A 1 274 ? -2.093 20.291 6.299 1.00 35.16 274 TRP A O 1
ATOM 2060 N N . GLY A 1 275 ? -3.161 19.676 8.189 1.00 30.20 275 GLY A N 1
ATOM 2061 C CA . GLY A 1 275 ? -4.077 20.801 8.240 1.00 30.20 275 GLY A CA 1
ATOM 2062 C C . GLY A 1 275 ? -3.296 22.111 8.356 1.00 30.20 275 GLY A C 1
ATOM 2063 O O . GLY A 1 275 ? -2.278 22.198 9.043 1.00 30.20 275 GLY A O 1
ATOM 2064 N N . ARG A 1 276 ? -3.802 23.130 7.665 1.00 35.34 276 ARG A N 1
ATOM 2065 C CA . ARG A 1 276 ? -3.310 24.513 7.565 1.00 35.34 276 ARG A CA 1
ATOM 2066 C C . ARG A 1 276 ? -3.250 25.302 8.895 1.00 35.34 276 ARG A C 1
ATOM 2068 O O . ARG A 1 276 ? -3.462 26.505 8.874 1.00 35.34 276 ARG A O 1
ATOM 2075 N N . LEU A 1 277 ? -2.955 24.696 10.047 1.00 32.50 277 LEU A N 1
ATOM 2076 C CA . LEU A 1 277 ? -2.991 25.410 11.337 1.00 32.50 277 LEU A CA 1
ATOM 2077 C C . LEU A 1 277 ? -1.637 25.791 11.951 1.00 32.50 277 LEU A C 1
ATOM 2079 O O . LEU A 1 277 ? -1.617 26.620 12.850 1.00 32.50 277 LEU A O 1
ATOM 2083 N N . VAL A 1 278 ? -0.499 25.291 11.458 1.00 32.53 278 VAL A N 1
ATOM 2084 C CA . VAL A 1 278 ? 0.805 25.584 12.106 1.00 32.53 278 VAL A CA 1
ATOM 2085 C C . VAL A 1 278 ? 1.596 26.708 11.417 1.00 32.53 278 VAL A C 1
ATOM 2087 O O . VAL A 1 278 ? 2.448 27.336 12.039 1.00 32.53 278 VAL A O 1
ATOM 2090 N N . TYR A 1 279 ? 1.260 27.076 10.176 1.00 28.59 279 TYR A N 1
ATOM 2091 C CA . TYR A 1 279 ? 1.944 28.183 9.486 1.00 28.59 279 TYR A CA 1
ATOM 2092 C C . TYR A 1 279 ? 1.423 29.583 9.844 1.00 28.59 279 TYR A C 1
ATOM 2094 O O . TYR A 1 279 ? 2.129 30.561 9.604 1.00 28.59 279 TYR A O 1
ATOM 2102 N N . PHE A 1 280 ? 0.254 29.699 10.485 1.00 30.70 280 PHE A N 1
ATOM 2103 C CA . PHE A 1 280 ? -0.231 30.994 10.979 1.00 30.70 280 PHE A CA 1
ATOM 2104 C C . PHE A 1 280 ? 0.361 31.383 12.342 1.00 30.70 280 PHE A C 1
ATOM 2106 O O . PHE A 1 280 ? 0.506 32.570 12.607 1.00 30.70 280 PHE A O 1
ATOM 2113 N N . ALA A 1 281 ? 0.786 30.435 13.183 1.00 31.53 281 ALA A N 1
ATOM 2114 C CA . ALA A 1 281 ? 1.342 30.768 14.501 1.00 31.53 281 ALA A CA 1
ATOM 2115 C C . ALA A 1 281 ? 2.814 31.220 14.432 1.00 31.53 281 ALA A C 1
ATOM 2117 O O . ALA A 1 281 ? 3.215 32.158 15.116 1.00 31.53 281 ALA A O 1
ATOM 2118 N N . ILE A 1 282 ? 3.619 30.613 13.553 1.00 36.50 282 ILE A N 1
ATOM 2119 C CA . ILE A 1 282 ? 5.066 30.885 13.497 1.00 36.50 282 ILE A CA 1
ATOM 2120 C C . ILE A 1 282 ? 5.384 32.066 12.558 1.00 36.50 282 ILE A C 1
ATOM 2122 O O . ILE A 1 282 ? 6.293 32.848 12.830 1.00 36.50 282 ILE A O 1
ATOM 2126 N N . GLY A 1 283 ? 4.587 32.269 11.499 1.00 32.06 283 GLY A N 1
ATOM 2127 C CA . GLY A 1 283 ? 4.713 33.436 10.613 1.00 32.06 283 GLY A CA 1
ATOM 2128 C C . GLY A 1 283 ? 4.256 34.749 11.259 1.00 32.06 283 GLY A C 1
ATOM 2129 O O . GLY A 1 283 ? 4.878 35.791 11.047 1.00 32.06 283 GLY A O 1
ATOM 2130 N N . SER A 1 284 ? 3.225 34.700 12.110 1.00 35.84 284 SER A N 1
ATOM 2131 C CA . SER A 1 284 ? 2.707 35.890 12.803 1.00 35.84 284 SER A CA 1
ATOM 2132 C C . SER A 1 284 ? 3.634 36.358 13.925 1.00 35.84 284 SER A C 1
ATOM 2134 O O . SER A 1 284 ? 3.796 37.559 14.117 1.00 35.84 284 SER A O 1
ATOM 2136 N N . CYS A 1 285 ? 4.326 35.436 14.604 1.00 34.12 285 CYS A N 1
ATOM 2137 C CA . CYS A 1 285 ? 5.256 35.778 15.682 1.00 34.12 285 CYS A CA 1
ATOM 2138 C C . CYS A 1 285 ? 6.549 36.438 15.151 1.00 34.12 285 CYS A C 1
ATOM 2140 O O . CYS A 1 285 ? 7.089 37.367 15.756 1.00 34.12 285 CYS A O 1
ATOM 2142 N N . TRP A 1 286 ? 7.015 36.047 13.959 1.00 34.66 286 TRP A N 1
ATOM 2143 C CA . TRP A 1 286 ? 8.207 36.650 13.344 1.00 34.66 286 TRP A CA 1
ATOM 2144 C C . TRP A 1 286 ? 7.934 38.009 12.678 1.00 34.66 286 TRP A C 1
ATOM 2146 O O . TRP A 1 286 ? 8.815 38.869 12.631 1.00 34.66 286 TRP A O 1
ATOM 2156 N N . TRP A 1 287 ? 6.704 38.242 12.205 1.00 33.47 287 TRP A N 1
ATOM 2157 C CA . TRP A 1 287 ? 6.304 39.550 11.680 1.00 33.47 287 TRP A CA 1
ATOM 2158 C C . TRP A 1 287 ? 5.961 40.543 12.805 1.00 33.47 287 TRP A C 1
ATOM 2160 O O . TRP A 1 287 ? 6.424 41.683 12.770 1.00 33.47 287 TRP A O 1
ATOM 2170 N N . GLN A 1 288 ? 5.269 40.106 13.866 1.00 39.66 288 GLN A N 1
ATOM 2171 C CA . GLN A 1 288 ? 4.938 40.967 15.011 1.00 39.66 288 GLN A CA 1
ATOM 2172 C C . GLN A 1 288 ? 6.175 41.400 15.819 1.00 39.66 288 GLN A C 1
ATOM 2174 O O . GLN A 1 288 ? 6.248 42.552 16.239 1.00 39.66 288 GLN A O 1
ATOM 2179 N N . THR A 1 289 ? 7.208 40.560 15.947 1.00 40.97 289 THR A N 1
ATOM 2180 C CA . THR A 1 289 ? 8.456 40.934 16.651 1.00 40.97 289 THR A CA 1
ATOM 2181 C C . THR A 1 289 ? 9.334 41.928 15.878 1.00 40.97 289 THR A C 1
ATOM 2183 O O . THR A 1 289 ? 10.079 42.695 16.492 1.00 40.97 289 THR A O 1
ATOM 2186 N N . ARG A 1 290 ? 9.230 41.997 14.540 1.00 42.31 290 ARG A N 1
ATOM 2187 C CA . ARG A 1 290 ? 9.895 43.049 13.741 1.00 42.31 290 ARG A CA 1
ATOM 2188 C C . ARG A 1 290 ? 9.148 44.381 13.760 1.00 42.31 290 ARG A C 1
ATOM 2190 O O . ARG A 1 290 ? 9.800 45.420 13.683 1.00 42.31 290 ARG A O 1
ATOM 2197 N N . VAL A 1 291 ? 7.820 44.363 13.880 1.00 42.03 291 VAL A N 1
ATOM 2198 C CA . VAL A 1 291 ? 7.009 45.588 13.976 1.00 42.03 291 VAL A CA 1
ATOM 2199 C C . VAL A 1 291 ? 7.063 46.179 15.395 1.00 42.03 291 VAL A C 1
ATOM 2201 O O . VAL A 1 291 ? 7.218 47.391 15.535 1.00 42.03 291 VAL A O 1
ATOM 2204 N N . ALA A 1 292 ? 7.069 45.348 16.445 1.00 41.19 292 ALA A N 1
ATOM 2205 C CA . ALA A 1 292 ? 7.134 45.805 17.840 1.00 41.19 292 ALA A CA 1
ATOM 2206 C C . ALA A 1 292 ? 8.485 46.443 18.225 1.00 41.19 292 ALA A C 1
ATOM 2208 O O . ALA A 1 292 ? 8.515 47.424 18.967 1.00 41.19 292 ALA A O 1
ATOM 2209 N N . LYS A 1 293 ? 9.606 45.988 17.640 1.00 40.50 293 LYS A N 1
ATOM 2210 C CA . LYS A 1 293 ? 10.940 46.576 17.886 1.00 40.50 293 LYS A CA 1
ATOM 2211 C C . LYS A 1 293 ? 11.097 48.031 17.432 1.00 40.50 293 LYS A C 1
ATOM 2213 O O . LYS A 1 293 ? 12.108 48.645 17.758 1.00 40.50 293 LYS A O 1
ATOM 2218 N N . LYS A 1 294 ? 10.139 48.589 16.683 1.00 48.78 294 LYS A N 1
ATOM 2219 C CA . LYS A 1 294 ? 10.198 49.983 16.224 1.00 48.78 294 LYS A CA 1
ATOM 2220 C C . LYS A 1 294 ? 9.332 50.966 17.007 1.00 48.78 294 LYS A C 1
ATOM 2222 O O . LYS A 1 294 ? 9.502 52.156 16.759 1.00 48.78 294 LYS A O 1
ATOM 2227 N N . LYS A 1 295 ? 8.428 50.541 17.903 1.00 50.25 295 LYS A N 1
ATOM 2228 C CA . LYS A 1 295 ? 7.510 51.508 18.536 1.00 50.25 295 LYS A CA 1
ATOM 2229 C C . LYS A 1 295 ? 7.176 51.349 20.012 1.00 50.25 295 LYS A C 1
ATOM 2231 O O . LYS A 1 295 ? 6.694 52.334 20.553 1.00 50.25 295 LYS A O 1
ATOM 2236 N N . ASP A 1 296 ? 7.456 50.235 20.685 1.00 58.19 296 ASP A N 1
ATOM 2237 C CA . ASP A 1 296 ? 7.191 50.214 22.128 1.00 58.19 296 ASP A CA 1
ATOM 2238 C C . ASP A 1 296 ? 8.040 49.190 22.883 1.00 58.19 296 ASP A C 1
ATOM 2240 O O . ASP A 1 296 ? 7.886 47.979 22.723 1.00 58.19 296 ASP A O 1
ATOM 2244 N N . LYS A 1 297 ? 8.974 49.693 23.696 1.00 58.47 297 LYS A N 1
ATOM 2245 C CA . LYS A 1 297 ? 9.910 48.887 24.492 1.00 58.47 297 LYS A CA 1
ATOM 2246 C C . LYS A 1 297 ? 9.183 48.137 25.616 1.00 58.47 297 LYS A C 1
ATOM 2248 O O . LYS A 1 297 ? 9.560 47.016 25.939 1.00 58.47 297 LYS A O 1
ATOM 2253 N N . LYS A 1 298 ? 8.093 48.715 26.129 1.00 57.88 298 LYS A N 1
ATOM 2254 C CA . LYS A 1 298 ? 7.328 48.175 27.256 1.00 57.88 298 LYS A CA 1
ATOM 2255 C C . LYS A 1 298 ? 6.553 46.905 26.890 1.00 57.88 298 LYS A C 1
ATOM 2257 O O . LYS A 1 298 ? 6.591 45.928 27.623 1.00 57.88 298 LYS A O 1
ATOM 2262 N N . ALA A 1 299 ? 5.975 46.855 25.689 1.00 54.72 299 ALA A N 1
ATOM 2263 C CA . ALA A 1 299 ? 5.260 45.671 25.203 1.00 54.72 299 ALA A CA 1
ATOM 2264 C C . ALA A 1 299 ? 6.176 44.451 24.961 1.00 54.72 299 ALA A C 1
ATOM 2266 O O . ALA A 1 299 ? 5.719 43.311 25.009 1.00 54.72 299 ALA A O 1
ATOM 2267 N N . ALA A 1 300 ? 7.467 44.678 24.690 1.00 53.62 300 ALA A N 1
ATOM 2268 C CA . ALA A 1 300 ? 8.449 43.603 24.557 1.00 53.62 300 ALA A CA 1
ATOM 2269 C C . ALA A 1 300 ?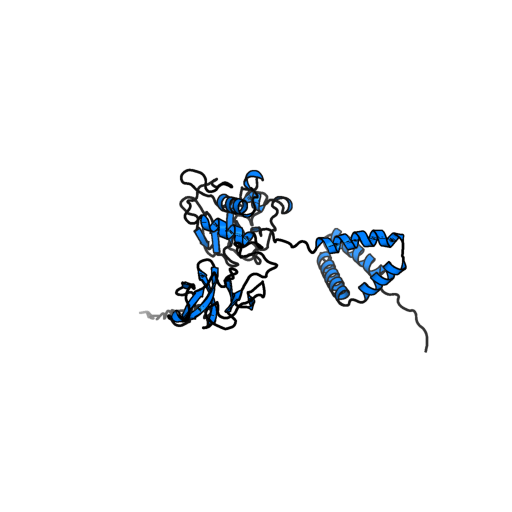 8.887 43.054 25.927 1.00 53.62 300 ALA A C 1
ATOM 2271 O O . ALA A 1 300 ? 9.051 41.844 26.066 1.00 53.62 300 ALA A O 1
ATOM 2272 N N . GLU A 1 301 ? 9.026 43.930 26.925 1.00 64.25 301 GLU A N 1
ATOM 2273 C CA . GLU A 1 301 ? 9.370 43.563 28.305 1.00 64.25 301 GLU A CA 1
ATOM 2274 C C . GLU A 1 301 ? 8.213 42.803 28.990 1.00 64.25 301 GLU A C 1
ATOM 2276 O O . GLU A 1 301 ? 8.449 41.774 29.623 1.00 64.25 301 GLU A O 1
ATOM 2281 N N . ASP A 1 302 ? 6.958 43.212 28.763 1.00 61.47 302 ASP A N 1
ATOM 2282 C CA . ASP A 1 302 ? 5.769 42.537 29.311 1.00 61.47 302 ASP A CA 1
ATOM 2283 C C . ASP A 1 302 ? 5.553 41.128 28.710 1.00 61.47 302 ASP A C 1
ATOM 2285 O O . ASP A 1 302 ? 5.121 40.200 29.399 1.00 61.47 302 ASP A O 1
ATOM 2289 N N . LEU A 1 303 ? 5.899 40.929 27.430 1.00 55.69 303 LEU A N 1
ATOM 2290 C CA . LEU A 1 303 ? 5.817 39.623 26.765 1.00 55.69 303 LEU A CA 1
ATOM 2291 C C . LEU A 1 303 ? 6.925 38.662 27.232 1.00 55.69 303 LEU A C 1
ATOM 2293 O O . LEU A 1 303 ? 6.674 37.466 27.380 1.00 55.69 303 LEU A O 1
ATOM 2297 N N . GLU A 1 304 ? 8.138 39.164 27.487 1.00 59.06 304 GLU A N 1
ATOM 2298 C CA . GLU A 1 304 ? 9.212 38.359 28.086 1.00 59.06 304 GLU A CA 1
ATOM 2299 C C . GLU A 1 304 ? 8.891 37.970 29.536 1.00 59.06 304 GLU A C 1
ATOM 2301 O O . GLU A 1 304 ? 9.125 36.819 29.916 1.00 59.06 304 GLU A O 1
ATOM 2306 N N . ALA A 1 305 ? 8.286 38.870 30.320 1.00 56.44 305 ALA A N 1
ATOM 2307 C CA . ALA A 1 305 ? 7.829 38.572 31.677 1.00 56.44 305 ALA A CA 1
ATOM 2308 C C . ALA A 1 305 ? 6.746 37.476 31.699 1.00 56.44 305 ALA A C 1
ATOM 2310 O O . ALA A 1 305 ? 6.825 36.548 32.503 1.00 56.44 305 ALA A O 1
ATOM 2311 N N . ALA A 1 306 ? 5.792 37.515 30.761 1.00 53.91 306 ALA A N 1
ATOM 2312 C CA . ALA A 1 306 ? 4.743 36.499 30.637 1.00 53.91 306 ALA A CA 1
ATOM 2313 C C . ALA A 1 306 ? 5.275 35.113 30.216 1.00 53.91 306 ALA A C 1
ATOM 2315 O O . ALA A 1 306 ? 4.725 34.084 30.607 1.00 53.91 306 ALA A O 1
ATOM 2316 N N . LEU A 1 307 ? 6.356 35.061 29.431 1.00 53.59 307 LEU A N 1
ATOM 2317 C CA . LEU A 1 307 ? 6.982 33.803 29.006 1.00 53.59 307 LEU A CA 1
ATOM 2318 C C . LEU A 1 307 ? 7.871 33.190 30.102 1.00 53.59 307 LEU A C 1
ATOM 2320 O O . LEU A 1 307 ? 7.935 31.963 30.223 1.00 53.59 307 LEU A O 1
ATOM 2324 N N . ALA A 1 308 ? 8.515 34.025 30.926 1.00 53.69 308 ALA A N 1
ATOM 2325 C CA . ALA A 1 308 ? 9.400 33.603 32.015 1.00 53.69 308 ALA A CA 1
ATOM 2326 C C . ALA A 1 308 ? 8.679 32.928 33.203 1.00 53.69 308 ALA A C 1
ATOM 2328 O O . ALA A 1 308 ? 9.331 32.201 33.968 1.00 53.69 308 ALA A O 1
ATOM 2329 N N . ASP A 1 309 ? 7.365 33.146 33.328 1.00 48.47 309 ASP A N 1
ATOM 2330 C CA . ASP A 1 309 ? 6.506 32.613 34.398 1.00 48.47 309 ASP A CA 1
ATOM 2331 C C . ASP A 1 309 ? 5.878 31.244 34.057 1.00 48.47 309 ASP A C 1
ATOM 2333 O O . ASP A 1 309 ? 5.322 30.549 34.906 1.00 48.47 309 ASP A O 1
ATOM 2337 N N . SER A 1 310 ? 6.019 30.778 32.810 1.00 49.97 310 SER A N 1
ATOM 2338 C CA . SER A 1 310 ? 5.528 29.453 32.425 1.00 49.97 310 SER A CA 1
ATOM 2339 C C . SER A 1 310 ? 6.507 28.350 32.865 1.00 49.97 310 SER A C 1
ATOM 2341 O O . SER A 1 310 ? 7.523 28.074 32.224 1.00 49.97 310 SER A O 1
ATOM 2343 N N . ALA A 1 311 ? 6.195 27.669 33.973 1.00 43.62 311 ALA A N 1
ATOM 2344 C CA . ALA A 1 311 ? 6.969 26.532 34.495 1.00 43.62 311 ALA A CA 1
ATOM 2345 C C . ALA A 1 311 ? 7.207 25.416 33.448 1.00 43.62 311 ALA A C 1
ATOM 2347 O O . ALA A 1 311 ? 8.221 24.723 33.490 1.00 43.62 311 ALA A O 1
ATOM 2348 N N . SER A 1 312 ? 6.323 25.308 32.448 1.00 48.78 312 SER A N 1
ATOM 2349 C CA . SER A 1 312 ? 6.445 24.394 31.304 1.00 48.78 312 SER A CA 1
ATOM 2350 C C . SER A 1 312 ? 7.658 24.677 30.407 1.00 48.78 312 SER A C 1
ATOM 2352 O O . SER A 1 312 ? 8.213 23.744 29.837 1.00 48.78 312 SER A O 1
ATOM 2354 N N . TYR A 1 313 ? 8.083 25.938 30.268 1.00 45.44 313 TYR A N 1
ATOM 2355 C CA . TYR A 1 313 ? 9.191 26.304 29.377 1.00 45.44 313 TYR A CA 1
ATOM 2356 C C . TYR A 1 313 ? 10.559 26.028 30.018 1.00 45.44 313 TYR A C 1
ATOM 2358 O O . TYR A 1 313 ? 11.537 25.740 29.330 1.00 45.44 313 TYR A O 1
ATOM 2366 N N . ARG A 1 314 ? 10.638 26.064 31.356 1.00 52.75 314 ARG A N 1
ATOM 2367 C CA . ARG A 1 314 ? 11.883 25.801 32.095 1.00 52.75 314 ARG A CA 1
ATOM 2368 C C . ARG A 1 314 ? 12.302 24.331 32.015 1.00 52.75 314 ARG A C 1
ATOM 2370 O O . ARG A 1 314 ? 13.480 24.064 31.794 1.00 52.75 314 ARG A O 1
ATOM 2377 N N . GLU A 1 315 ? 11.356 23.399 32.105 1.00 48.34 315 GLU A N 1
ATOM 2378 C CA . GLU A 1 315 ? 11.638 21.957 32.009 1.00 48.34 315 GLU A CA 1
ATOM 2379 C C . GLU A 1 315 ? 12.068 21.527 30.598 1.00 48.34 315 GLU A C 1
ATOM 2381 O O . GLU A 1 315 ? 13.040 20.784 30.440 1.00 48.34 315 GLU A O 1
ATOM 2386 N N . GLU A 1 316 ? 11.430 22.056 29.547 1.00 49.88 316 GLU A N 1
ATOM 2387 C CA . GLU A 1 316 ? 11.815 21.738 28.164 1.00 49.88 316 GLU A CA 1
ATOM 2388 C C . GLU A 1 316 ? 13.210 22.273 27.813 1.00 49.88 316 GLU A C 1
ATOM 2390 O O . GLU A 1 316 ? 13.996 21.579 27.163 1.00 49.88 316 GLU A O 1
ATOM 2395 N N . VAL A 1 317 ? 13.570 23.470 28.290 1.00 51.28 317 VAL A N 1
ATOM 2396 C CA . VAL A 1 317 ? 14.908 24.042 28.072 1.00 51.28 317 VAL A CA 1
ATOM 2397 C C . VAL A 1 317 ? 15.979 23.267 28.847 1.00 51.28 317 VAL A C 1
ATOM 2399 O O . VAL A 1 317 ? 17.067 23.037 28.311 1.00 51.28 317 VAL A O 1
ATOM 2402 N N . ILE A 1 318 ? 15.689 22.797 30.065 1.00 56.53 318 ILE A N 1
ATOM 2403 C CA . ILE A 1 318 ? 16.613 21.957 30.845 1.00 56.53 318 ILE A CA 1
ATOM 2404 C C . ILE A 1 318 ? 16.820 20.595 30.161 1.00 56.53 318 ILE A C 1
ATOM 2406 O O . ILE A 1 318 ? 17.969 20.168 30.005 1.00 56.53 318 ILE A O 1
ATOM 2410 N N . GLN A 1 319 ? 15.757 19.953 29.661 1.00 55.06 319 GLN A N 1
ATOM 2411 C CA . GLN A 1 319 ? 15.869 18.690 28.918 1.00 55.06 319 GLN A CA 1
ATOM 2412 C C . GLN A 1 319 ? 16.665 18.834 27.616 1.00 55.06 319 GLN A C 1
ATOM 2414 O O . GLN A 1 319 ? 17.545 18.015 27.333 1.00 55.06 319 GLN A O 1
ATOM 2419 N N . LEU A 1 320 ? 16.415 19.894 26.842 1.00 46.16 320 LEU A N 1
ATOM 2420 C CA . LEU A 1 320 ? 17.147 20.174 25.604 1.00 46.16 320 LEU A CA 1
ATOM 2421 C C . LEU A 1 320 ? 18.627 20.477 25.865 1.00 46.16 320 LEU A C 1
ATOM 2423 O O . LEU A 1 320 ? 19.494 19.998 25.132 1.00 46.16 320 LEU A O 1
ATOM 2427 N N . THR A 1 321 ? 18.939 21.207 26.936 1.00 56.47 321 THR A N 1
ATOM 2428 C CA . THR A 1 321 ? 20.329 21.520 27.307 1.00 56.47 321 THR A CA 1
ATOM 2429 C C . THR A 1 321 ? 21.069 20.275 27.809 1.00 56.47 321 THR A C 1
ATOM 2431 O O . THR A 1 321 ? 22.240 20.075 27.474 1.00 56.47 321 THR A O 1
ATOM 2434 N N . GLY A 1 322 ? 20.384 19.387 28.540 1.00 59.56 322 GLY A N 1
ATOM 2435 C CA . GLY A 1 322 ? 20.913 18.083 28.953 1.00 59.56 322 GLY A CA 1
ATOM 2436 C C . GLY A 1 322 ? 21.205 17.157 27.768 1.00 59.56 322 GLY A C 1
ATOM 2437 O O . GLY A 1 322 ? 22.286 16.569 27.695 1.00 59.56 322 GLY A O 1
ATOM 2438 N N . MET A 1 323 ? 20.296 17.094 26.789 1.00 51.91 323 MET A N 1
ATOM 2439 C CA . MET A 1 323 ? 20.509 16.344 25.545 1.00 51.91 323 MET A CA 1
ATOM 2440 C C . MET A 1 323 ? 21.698 16.881 24.744 1.00 51.91 323 MET A C 1
ATOM 2442 O O . MET A 1 323 ? 22.541 16.102 24.301 1.00 51.91 323 MET A O 1
ATOM 2446 N N . LEU A 1 324 ? 21.816 18.203 24.597 1.00 50.03 324 LEU A N 1
ATOM 2447 C CA . LEU A 1 324 ? 22.909 18.820 23.843 1.00 50.03 324 LEU A CA 1
ATOM 2448 C C . LEU A 1 324 ? 24.276 18.621 24.517 1.00 50.03 324 LEU A C 1
ATOM 2450 O O . LEU A 1 324 ? 25.257 18.353 23.823 1.00 50.03 324 LEU A O 1
ATOM 2454 N N . ARG A 1 325 ? 24.350 18.653 25.857 1.00 56.59 325 ARG A N 1
ATOM 2455 C CA . ARG A 1 325 ? 25.574 18.284 26.595 1.00 56.59 325 ARG A CA 1
ATOM 2456 C C . ARG A 1 325 ? 25.934 16.807 26.421 1.00 56.59 325 ARG A C 1
ATOM 2458 O O . ARG A 1 325 ? 27.106 16.499 26.224 1.00 56.59 325 ARG A O 1
ATOM 2465 N N . GLY A 1 326 ? 24.948 15.908 26.421 1.00 53.84 326 GLY A N 1
ATOM 2466 C CA . GLY A 1 326 ? 25.166 14.480 26.163 1.00 53.84 326 GLY A CA 1
ATOM 2467 C C . GLY A 1 326 ? 25.700 14.195 24.754 1.00 53.84 326 GLY A C 1
ATOM 2468 O O . GLY A 1 326 ? 26.543 13.321 24.576 1.00 53.84 326 GLY A O 1
ATOM 2469 N N . MET A 1 327 ? 25.271 14.975 23.758 1.00 49.75 327 MET A N 1
ATOM 2470 C CA . MET A 1 327 ? 25.757 14.861 22.377 1.00 49.75 327 MET A CA 1
ATOM 2471 C C . MET A 1 327 ? 27.159 15.460 22.177 1.00 49.75 327 MET A C 1
ATOM 2473 O O . MET A 1 327 ? 27.890 15.004 21.301 1.00 49.75 327 MET A O 1
ATOM 2477 N N . ALA A 1 328 ? 27.555 16.442 22.993 1.00 50.69 328 ALA A N 1
ATOM 2478 C CA . ALA A 1 328 ? 28.880 17.066 22.940 1.00 50.69 328 ALA A CA 1
ATOM 2479 C C . ALA A 1 328 ? 29.972 16.291 23.714 1.00 50.69 328 ALA A C 1
ATOM 2481 O O . ALA A 1 328 ? 31.156 16.573 23.547 1.00 50.69 328 ALA A O 1
ATOM 2482 N N . GLY A 1 329 ? 29.600 15.299 24.531 1.00 46.66 329 GLY A N 1
ATOM 2483 C CA . GLY A 1 329 ? 30.500 14.538 25.408 1.00 46.66 329 GLY A CA 1
ATOM 2484 C C . GLY A 1 329 ? 31.384 13.476 24.739 1.00 46.66 329 GLY A C 1
ATOM 2485 O O . GLY A 1 329 ? 31.957 12.645 25.441 1.00 46.66 329 GLY A O 1
ATOM 2486 N N . ASN A 1 330 ? 31.518 13.461 23.410 1.00 52.03 330 ASN A N 1
ATOM 2487 C CA . ASN A 1 330 ? 32.492 12.591 22.750 1.00 52.03 330 ASN A CA 1
ATOM 2488 C C . ASN A 1 330 ? 33.847 13.315 22.697 1.00 52.03 330 ASN A C 1
ATOM 2490 O O . ASN A 1 330 ? 34.100 14.107 21.791 1.00 52.03 330 ASN A O 1
ATOM 2494 N N . ALA A 1 331 ? 34.699 13.064 23.696 1.00 50.78 331 ALA A N 1
ATOM 2495 C CA . ALA A 1 331 ? 35.940 13.803 23.977 1.00 50.78 331 ALA A CA 1
ATOM 2496 C C . ALA A 1 331 ? 36.994 13.813 22.844 1.00 50.78 331 ALA A C 1
ATOM 2498 O O . ALA A 1 331 ? 38.016 14.481 22.970 1.00 50.78 331 ALA A O 1
ATOM 2499 N N . ASN A 1 332 ? 36.738 13.117 21.731 1.00 54.94 332 ASN A N 1
ATOM 2500 C CA . ASN A 1 332 ? 37.639 13.005 20.586 1.00 54.94 332 ASN A CA 1
ATOM 2501 C C . ASN A 1 332 ? 37.218 13.836 19.356 1.00 54.94 332 ASN A C 1
ATOM 2503 O O . ASN A 1 332 ? 37.900 13.765 18.336 1.00 54.94 332 ASN A O 1
ATOM 2507 N N . ASP A 1 333 ? 36.128 14.618 19.412 1.00 62.16 333 ASP A N 1
ATOM 2508 C CA . ASP A 1 333 ? 35.759 15.547 18.327 1.00 62.16 333 ASP A CA 1
ATOM 2509 C C . ASP A 1 333 ? 36.050 17.013 18.718 1.00 62.16 333 ASP A C 1
ATOM 2511 O O . ASP A 1 333 ? 35.329 17.587 19.544 1.00 62.16 333 ASP A O 1
ATOM 2515 N N . PRO A 1 334 ? 37.053 17.669 18.099 1.00 55.75 334 PRO A N 1
ATOM 2516 C CA . PRO A 1 334 ? 37.379 19.074 18.348 1.00 55.75 334 PRO A CA 1
ATOM 2517 C C . PRO A 1 334 ? 36.192 20.028 18.146 1.00 55.75 334 PRO A C 1
ATOM 2519 O O . PRO A 1 334 ? 36.114 21.062 18.811 1.00 55.75 334 PRO A O 1
ATOM 2522 N N . ARG A 1 335 ? 35.236 19.677 17.271 1.00 60.38 335 ARG A N 1
ATOM 2523 C CA . ARG A 1 335 ? 34.030 20.482 17.014 1.00 60.38 335 ARG A CA 1
ATOM 2524 C C . ARG A 1 335 ? 33.003 20.369 18.141 1.00 60.38 335 ARG A C 1
ATOM 2526 O O . ARG A 1 335 ? 32.308 21.342 18.427 1.00 60.38 335 ARG A O 1
ATOM 2533 N N . GLY A 1 336 ? 32.944 19.221 18.817 1.00 57.41 336 GLY A N 1
ATOM 2534 C CA . GLY A 1 336 ? 32.102 19.018 19.999 1.00 57.41 336 GLY A CA 1
ATOM 2535 C C . GLY A 1 336 ? 32.572 19.855 21.191 1.00 57.41 336 GLY A C 1
ATOM 2536 O O . GLY A 1 336 ? 31.759 20.471 21.880 1.00 57.41 336 GLY A O 1
ATOM 2537 N N . VAL A 1 337 ? 33.891 19.966 21.374 1.00 63.94 337 VAL A N 1
ATOM 2538 C CA . VAL A 1 337 ? 34.508 20.771 22.444 1.00 63.94 337 VAL A CA 1
ATOM 2539 C C . VAL A 1 337 ? 34.277 22.273 22.235 1.00 63.94 337 VAL A C 1
ATOM 2541 O O . VAL A 1 337 ? 33.990 22.998 23.189 1.00 63.94 337 VAL A O 1
ATOM 2544 N N . GLU A 1 338 ? 34.369 22.756 20.995 1.00 62.88 338 GLU A N 1
ATOM 2545 C CA . GLU A 1 338 ? 34.093 24.156 20.636 1.00 62.88 338 GLU A CA 1
ATOM 2546 C C . GLU A 1 338 ? 32.616 24.523 20.862 1.00 62.88 338 GLU A C 1
ATOM 2548 O O . GLU A 1 338 ? 32.312 25.556 21.469 1.00 62.88 338 GLU A O 1
ATOM 2553 N N . LEU A 1 339 ? 31.697 23.630 20.476 1.00 58.41 339 LEU A N 1
ATOM 2554 C CA . LEU A 1 339 ? 30.260 23.809 20.679 1.00 58.41 339 LEU A CA 1
ATOM 2555 C C . LEU A 1 339 ? 29.879 23.788 22.168 1.00 58.41 339 LEU A C 1
ATOM 2557 O O . LEU A 1 339 ? 29.095 24.630 22.606 1.00 58.41 339 LEU A O 1
ATOM 2561 N N . ALA A 1 340 ? 30.479 22.903 22.970 1.00 61.91 340 ALA A N 1
ATOM 2562 C CA . ALA A 1 340 ? 30.276 22.876 24.420 1.00 61.91 340 ALA A CA 1
ATOM 2563 C C . ALA A 1 340 ? 30.735 24.186 25.087 1.00 61.91 340 ALA A C 1
ATOM 2565 O O . ALA A 1 340 ? 29.994 24.776 25.874 1.00 61.91 340 ALA A O 1
ATOM 2566 N N . LYS A 1 341 ? 31.910 24.709 24.702 1.00 67.88 341 LYS A N 1
ATOM 2567 C CA . LYS A 1 341 ? 32.421 26.008 25.179 1.00 67.88 341 LYS A CA 1
ATOM 2568 C C . LYS A 1 341 ? 31.542 27.182 24.744 1.00 67.88 341 LYS A C 1
ATOM 2570 O O . LYS A 1 341 ? 31.456 28.190 25.445 1.00 67.88 341 LYS A O 1
ATOM 2575 N N . TYR A 1 342 ? 30.923 27.109 23.567 1.00 63.12 342 TYR A N 1
ATOM 2576 C CA . TYR A 1 342 ? 29.970 28.120 23.114 1.00 63.12 342 TYR A CA 1
ATOM 2577 C C . TYR A 1 342 ? 28.681 28.093 23.946 1.00 63.12 342 TYR A C 1
ATOM 2579 O O . TYR A 1 342 ? 28.245 29.145 24.411 1.00 63.12 342 TYR A O 1
ATOM 2587 N N . ILE A 1 343 ? 28.123 26.905 24.1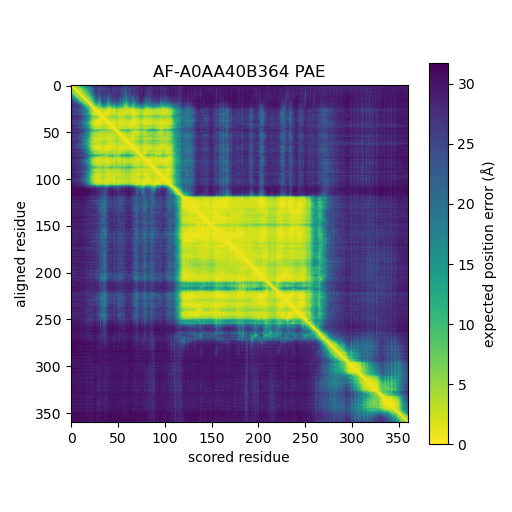98 1.00 61.38 343 ILE A N 1
ATOM 2588 C CA . ILE A 1 343 ? 26.902 26.727 24.997 1.00 61.38 343 ILE A CA 1
ATOM 2589 C C . ILE A 1 343 ? 27.121 27.202 26.441 1.00 61.38 343 ILE A C 1
ATOM 2591 O O . ILE A 1 343 ? 26.325 27.997 26.939 1.00 61.38 343 ILE A O 1
ATOM 2595 N N . ASP A 1 344 ? 28.232 26.830 27.085 1.00 62.78 344 ASP A N 1
ATOM 2596 C CA . ASP A 1 344 ? 28.527 27.276 28.455 1.00 62.78 344 ASP A CA 1
ATOM 2597 C C . ASP A 1 344 ? 28.688 28.801 28.559 1.00 62.78 344 ASP A C 1
ATOM 2599 O O . ASP A 1 344 ? 28.183 29.415 29.500 1.00 62.78 344 ASP A O 1
ATOM 2603 N N . ARG A 1 345 ? 29.296 29.456 27.560 1.00 64.31 345 ARG A N 1
ATOM 2604 C CA . ARG A 1 345 ? 29.409 30.927 27.533 1.00 64.31 345 ARG A CA 1
ATOM 2605 C C . ARG A 1 345 ? 28.057 31.635 27.421 1.00 64.31 345 ARG A C 1
ATOM 2607 O O . ARG A 1 345 ? 27.911 32.735 27.951 1.00 64.31 345 ARG A O 1
ATOM 2614 N N . GLN A 1 346 ? 27.080 31.032 26.746 1.00 55.16 346 GLN A N 1
ATOM 2615 C CA . GLN A 1 346 ? 25.735 31.603 26.615 1.00 55.16 346 GLN A CA 1
ATOM 2616 C C . GLN A 1 346 ? 24.891 31.390 27.879 1.00 55.16 346 GLN A C 1
ATOM 2618 O O . GLN A 1 346 ? 24.101 32.265 28.233 1.00 55.16 346 GLN A O 1
ATOM 2623 N N . VAL A 1 347 ? 25.094 30.276 28.590 1.00 54.28 347 VAL A N 1
ATOM 2624 C CA . VAL A 1 347 ? 24.393 29.975 29.850 1.00 54.28 347 VAL A CA 1
ATOM 2625 C C . VAL A 1 347 ? 24.939 30.817 31.010 1.00 54.28 347 VAL A C 1
ATOM 2627 O O . VAL A 1 347 ? 24.158 31.396 31.760 1.00 54.28 347 VAL A O 1
ATOM 2630 N N . VAL A 1 348 ? 26.263 30.990 31.121 1.00 51.22 348 VAL A N 1
ATOM 2631 C CA . VAL A 1 348 ? 26.885 31.805 32.189 1.00 51.22 348 VAL A CA 1
ATOM 2632 C C . VAL A 1 348 ? 26.541 33.296 32.059 1.00 51.22 348 VAL A C 1
ATOM 2634 O O . VAL A 1 348 ? 26.390 33.979 33.067 1.00 51.22 348 VAL A O 1
ATOM 2637 N N . ARG A 1 349 ? 26.327 33.810 30.840 1.00 46.75 349 ARG A N 1
ATOM 2638 C CA . ARG A 1 349 ? 25.889 35.204 30.620 1.00 46.75 349 ARG A CA 1
ATOM 2639 C C . ARG A 1 349 ? 24.426 35.479 30.996 1.00 46.75 349 ARG A C 1
ATOM 2641 O O . ARG A 1 349 ? 24.010 36.631 30.929 1.00 46.75 349 ARG A O 1
ATOM 2648 N N . ARG A 1 350 ? 23.642 34.455 31.349 1.00 48.75 350 ARG A N 1
ATOM 2649 C CA . ARG A 1 350 ? 22.207 34.576 31.667 1.00 48.75 350 ARG A CA 1
ATOM 2650 C C . ARG A 1 350 ? 21.823 33.922 32.999 1.00 48.75 350 ARG A C 1
ATOM 2652 O O . ARG A 1 350 ? 20.657 33.599 33.209 1.00 48.75 350 ARG A O 1
ATOM 2659 N N . GLY A 1 351 ? 22.791 33.732 33.896 1.00 35.47 351 GLY A N 1
ATOM 2660 C CA . GLY A 1 351 ? 22.518 33.367 35.286 1.00 35.47 351 GLY A CA 1
ATOM 2661 C C . GLY A 1 351 ? 21.978 34.564 36.087 1.00 35.47 351 GLY A C 1
ATOM 2662 O O . GLY A 1 351 ? 22.350 35.700 35.788 1.00 35.47 351 GLY A O 1
ATOM 2663 N N . PRO A 1 352 ? 21.103 34.337 37.081 1.00 40.25 352 PRO A N 1
ATOM 2664 C CA . PRO A 1 352 ? 20.495 35.403 37.870 1.00 40.25 352 PRO A CA 1
ATOM 2665 C C . PRO A 1 352 ? 21.553 36.144 38.696 1.00 40.25 352 PRO A C 1
ATOM 2667 O O . PRO A 1 352 ? 22.460 35.520 39.250 1.00 40.25 352 PRO A O 1
ATOM 2670 N N . ASN A 1 353 ? 21.412 37.471 38.785 1.00 36.06 353 ASN A N 1
ATOM 2671 C CA . ASN A 1 353 ? 22.169 38.319 39.703 1.00 36.06 353 ASN A CA 1
ATOM 2672 C C . ASN A 1 353 ? 22.167 37.690 41.104 1.00 36.06 353 ASN A C 1
ATOM 2674 O O . ASN A 1 353 ? 21.116 37.567 41.732 1.00 36.06 353 ASN A O 1
ATOM 2678 N N . ARG A 1 354 ? 23.352 37.304 41.590 1.00 36.19 354 ARG A N 1
ATOM 2679 C CA . ARG A 1 354 ? 23.595 37.127 43.022 1.00 36.19 354 ARG A CA 1
ATOM 2680 C C . ARG A 1 354 ? 23.433 38.499 43.668 1.00 36.19 354 ARG A C 1
ATOM 2682 O O . ARG A 1 354 ? 24.187 39.413 43.354 1.00 36.19 354 ARG A O 1
ATOM 2689 N N . SER A 1 355 ? 22.433 38.633 44.526 1.00 37.31 355 SER A N 1
ATOM 2690 C CA . SER A 1 355 ? 22.344 39.707 45.506 1.00 37.31 355 SER A CA 1
ATOM 2691 C C . SER A 1 355 ? 23.519 39.595 46.479 1.00 37.31 355 SER A C 1
ATOM 2693 O O . SER A 1 355 ? 23.722 38.535 47.076 1.00 37.31 355 SER A O 1
ATOM 2695 N N . ASP A 1 356 ? 24.277 40.680 46.605 1.00 30.94 356 ASP A N 1
ATOM 2696 C CA . ASP A 1 356 ? 25.239 40.903 47.684 1.00 30.94 356 ASP A CA 1
ATOM 2697 C C . ASP A 1 356 ? 24.524 41.114 49.040 1.00 30.94 356 ASP A C 1
ATOM 2699 O O . ASP A 1 356 ? 23.309 41.343 49.068 1.00 30.94 356 ASP A O 1
ATOM 2703 N N . PRO A 1 357 ? 25.253 40.981 50.164 1.00 52.19 357 PRO A N 1
ATOM 2704 C CA . PRO A 1 357 ? 24.699 40.795 51.502 1.00 52.19 357 PRO A CA 1
ATOM 2705 C C . PRO A 1 357 ? 24.435 42.126 52.222 1.00 52.19 357 PRO A C 1
ATOM 2707 O O . PRO A 1 357 ? 25.049 43.132 51.879 1.00 52.19 357 PRO A O 1
ATOM 2710 N N . LEU A 1 358 ? 23.576 42.086 53.253 1.00 34.19 358 LEU A N 1
ATOM 2711 C CA . LEU A 1 358 ? 23.680 42.766 54.565 1.00 34.19 358 LEU A CA 1
ATOM 2712 C C . LEU A 1 358 ? 22.288 43.078 55.139 1.00 34.19 358 LEU A C 1
ATOM 2714 O O . LEU A 1 358 ? 21.574 43.906 54.584 1.00 34.19 358 LEU A O 1
ATOM 2718 N N . SER A 1 359 ? 21.959 42.428 56.261 1.00 35.22 359 SER A N 1
ATOM 2719 C CA . SER A 1 359 ? 21.589 43.033 57.559 1.00 35.22 359 SER A CA 1
ATOM 2720 C C . SER A 1 359 ? 20.624 42.116 58.326 1.00 35.22 359 SER A C 1
ATOM 2722 O O . SER A 1 359 ? 19.435 42.082 58.015 1.00 35.22 359 SER A O 1
ATOM 2724 N N . GLU A 1 360 ? 21.149 41.342 59.276 1.00 35.88 360 GLU A N 1
ATOM 2725 C CA . GLU A 1 360 ? 21.080 41.629 60.721 1.00 35.88 360 GLU A CA 1
ATOM 2726 C C . GLU A 1 360 ? 22.355 41.111 61.395 1.00 35.88 360 GLU A C 1
ATOM 2728 O O . GLU A 1 360 ? 22.888 40.080 60.915 1.00 35.88 360 GLU A O 1
#

Organism: NCBI:txid1954250

Secondary structure (DSSP, 8-state):
--------------------------TT-EEE-GGG-EEEEEEGGGS-TT-EEETTSSTTS-TTEEEEE-S-BTTTTBEEEEGGG-TT--EETTSSSSSTTEEEEPPPTTS-S--SS-S-HHHHHHHHHHTTTTPBB-TT--BTTB-BTTTTBB-HHHHHHHHHHHHH---TTTTT--SHHHHHHS-HHHH--EE--GGG--TT-EEEE-STTT-TTTT---EEEEESSSSSEEEE--STT-BSEEEE-TT-HHHHTT-SSTT--EEEEPPP---TTSHHHHHHHHHHHHHHTTT-HHHHHHHHHHHHT-HHHHHHHHHHHHHHHHHH--TT-HHHHHHHHHHHHHHHTTSPP-PPP---

pLDDT: mean 72.31, std 21.5, range [28.59, 98.5]